Protein AF-A0ABC8TPF2-F1 (afdb_monomer)

Solvent-accessible surface area (backbone atoms only — not comparable to full-atom values): 11966 Å² total; per-residue (Å²): 145,81,90,83,82,84,84,89,88,84,82,86,88,80,91,69,74,62,62,66,61,56,65,61,53,62,65,57,63,68,75,74,69,87,85,89,85,79,88,84,82,91,74,86,84,81,80,91,77,81,90,76,87,86,77,85,87,73,86,70,86,68,80,63,75,71,74,72,72,79,77,71,74,37,72,56,35,92,70,70,95,42,38,38,74,69,70,90,83,77,89,72,83,81,56,76,75,77,54,68,89,67,83,50,73,68,58,52,52,55,56,50,54,50,44,69,74,72,52,77,54,74,72,53,51,54,34,44,54,30,52,73,75,65,40,54,72,58,28,44,51,54,35,19,75,73,63,66,38,66,70,56,13,52,53,50,49,53,53,46,50,50,48,54,54,50,49,57,65,53,62,66,64,72,76,75,118

Organism: NCBI:txid185542

Structure (mmCIF, N/CA/C/O backbone):
data_AF-A0ABC8TPF2-F1
#
_entry.id   AF-A0ABC8TPF2-F1
#
loop_
_atom_site.group_PDB
_atom_site.id
_atom_site.type_symbol
_atom_site.label_atom_id
_atom_site.label_alt_id
_atom_site.label_comp_id
_atom_site.label_asym_id
_atom_site.label_entity_id
_atom_site.label_seq_id
_atom_site.pdbx_PDB_ins_code
_atom_site.Cartn_x
_atom_site.Cartn_y
_atom_site.Cartn_z
_atom_site.occupancy
_atom_site.B_iso_or_equiv
_atom_site.auth_seq_id
_atom_site.auth_comp_id
_atom_site.auth_asym_id
_atom_site.auth_atom_id
_atom_site.pdbx_PDB_model_num
ATOM 1 N N . MET A 1 1 ? 55.419 32.218 1.976 1.00 49.34 1 MET A N 1
ATOM 2 C CA . MET A 1 1 ? 54.410 32.410 0.913 1.00 49.34 1 MET A CA 1
ATOM 3 C C . MET A 1 1 ? 54.931 31.895 -0.436 1.00 49.34 1 MET A C 1
ATOM 5 O O . MET A 1 1 ? 54.986 32.647 -1.392 1.00 49.34 1 MET A O 1
ATOM 9 N N . GLN A 1 2 ? 55.288 30.604 -0.536 1.00 42.94 2 GLN A N 1
ATOM 10 C CA . GLN A 1 2 ? 55.831 30.035 -1.788 1.00 42.94 2 GLN A CA 1
ATOM 11 C C . GLN A 1 2 ? 55.186 28.706 -2.227 1.00 42.94 2 GLN A C 1
ATOM 13 O O . GLN A 1 2 ? 55.642 28.090 -3.178 1.00 42.94 2 GLN A O 1
ATOM 18 N N . LYS A 1 3 ? 54.107 28.253 -1.574 1.00 44.53 3 LYS A N 1
ATOM 19 C CA . LYS A 1 3 ? 53.377 27.020 -1.942 1.00 44.53 3 LYS A CA 1
ATOM 20 C C . LYS A 1 3 ? 52.000 27.306 -2.557 1.00 44.53 3 LYS A C 1
ATOM 22 O O . LYS A 1 3 ? 51.055 26.564 -2.341 1.00 44.53 3 LYS A O 1
ATOM 27 N N . ALA A 1 4 ? 51.879 28.408 -3.294 1.00 43.56 4 ALA A N 1
ATOM 28 C CA . ALA A 1 4 ? 50.630 28.810 -3.947 1.00 43.56 4 ALA A CA 1
ATOM 29 C C . ALA A 1 4 ? 5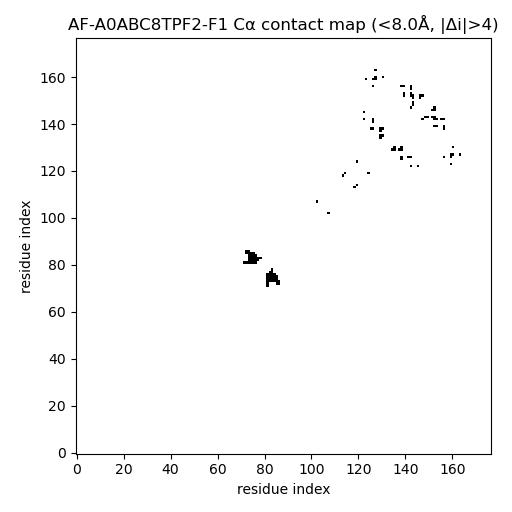0.819 29.155 -5.436 1.00 43.56 4 ALA A C 1
ATOM 31 O O . ALA A 1 4 ? 50.082 29.976 -5.966 1.00 43.56 4 ALA A O 1
ATOM 32 N N . PHE A 1 5 ? 51.817 28.563 -6.107 1.00 36.53 5 PHE A N 1
ATOM 33 C CA . PHE A 1 5 ? 52.143 28.914 -7.497 1.00 36.53 5 PHE A CA 1
ATOM 34 C C . PHE A 1 5 ? 52.361 27.725 -8.441 1.00 36.53 5 PHE A C 1
ATOM 36 O O . PHE A 1 5 ? 53.093 27.844 -9.409 1.00 36.53 5 PHE A O 1
ATOM 43 N N . ASN A 1 6 ? 51.728 26.575 -8.215 1.00 37.34 6 ASN A N 1
ATOM 44 C CA . ASN A 1 6 ? 51.646 25.583 -9.291 1.00 37.34 6 ASN A CA 1
ATOM 45 C C . ASN A 1 6 ? 50.243 24.992 -9.357 1.00 37.34 6 ASN A C 1
ATOM 47 O O . ASN A 1 6 ? 49.932 23.958 -8.772 1.00 37.34 6 ASN A O 1
ATOM 51 N N . ILE A 1 7 ? 49.386 25.736 -10.049 1.00 46.25 7 ILE A N 1
ATOM 52 C CA . ILE A 1 7 ? 48.146 25.239 -10.625 1.00 46.25 7 ILE A CA 1
ATOM 53 C C . ILE A 1 7 ? 48.478 24.868 -12.078 1.00 46.25 7 ILE A C 1
ATOM 55 O O . ILE A 1 7 ? 49.126 25.644 -12.772 1.00 46.25 7 ILE A O 1
ATOM 59 N N . MET A 1 8 ? 47.936 23.731 -12.519 1.00 43.25 8 MET A N 1
ATOM 60 C CA . MET A 1 8 ? 47.728 23.304 -13.912 1.00 43.25 8 MET A CA 1
ATOM 61 C C . MET A 1 8 ? 48.835 22.475 -14.565 1.00 43.25 8 MET A C 1
ATOM 63 O O . MET A 1 8 ? 49.750 23.001 -15.186 1.00 43.25 8 MET A O 1
ATOM 67 N N . ASN A 1 9 ? 48.670 21.151 -14.501 1.00 37.25 9 ASN A N 1
ATOM 68 C CA . ASN A 1 9 ? 48.421 20.290 -15.668 1.00 37.25 9 ASN A CA 1
ATOM 69 C C . ASN A 1 9 ? 48.558 18.825 -15.236 1.00 37.25 9 ASN A C 1
ATOM 71 O O . ASN A 1 9 ? 49.669 18.391 -14.970 1.00 37.25 9 ASN A O 1
ATOM 75 N N . LEU A 1 10 ? 47.451 18.083 -15.157 1.00 41.31 10 LEU A N 1
ATOM 76 C CA . LEU A 1 10 ? 47.269 16.780 -15.813 1.00 41.31 10 LEU A CA 1
ATOM 77 C C . LEU A 1 10 ? 45.968 16.126 -15.333 1.00 41.31 10 LEU A C 1
ATOM 79 O O . LEU A 1 10 ? 45.642 16.059 -14.155 1.00 41.31 10 LEU A O 1
ATOM 83 N N . SER A 1 11 ? 45.226 15.696 -16.333 1.00 38.22 11 SER A N 1
ATOM 84 C CA . SER A 1 11 ? 44.082 14.803 -16.344 1.00 38.22 11 SER A CA 1
ATOM 85 C C . SER A 1 11 ? 44.271 13.477 -15.594 1.00 38.22 11 SER A C 1
ATOM 87 O O . SER A 1 11 ? 45.370 12.936 -15.584 1.00 38.22 11 SER A O 1
ATOM 89 N N . ALA A 1 12 ? 43.117 12.934 -15.185 1.00 48.31 12 ALA A N 1
ATOM 90 C CA . ALA A 1 12 ? 42.775 11.516 -15.023 1.00 48.31 12 ALA A CA 1
ATOM 91 C C . ALA A 1 12 ? 43.297 10.761 -13.777 1.00 48.31 12 ALA A C 1
ATOM 93 O O . ALA A 1 12 ? 44.493 10.628 -13.569 1.00 48.31 12 ALA A O 1
ATOM 94 N N . ASP A 1 13 ? 42.309 10.218 -13.050 1.00 44.09 13 ASP A N 1
ATOM 95 C CA . ASP A 1 13 ? 42.315 9.005 -12.217 1.00 44.09 13 ASP A CA 1
ATOM 96 C C . ASP A 1 13 ? 43.028 8.995 -10.837 1.00 44.09 13 ASP A C 1
ATOM 98 O O . ASP A 1 13 ? 44.052 9.630 -10.620 1.00 44.09 13 ASP A O 1
ATOM 102 N N . ASP A 1 14 ? 42.402 8.251 -9.904 1.00 38.34 14 ASP A N 1
ATOM 103 C CA . ASP A 1 14 ? 42.955 7.569 -8.710 1.00 38.34 14 ASP A CA 1
ATOM 104 C C . ASP A 1 14 ? 42.450 7.955 -7.289 1.00 38.34 14 ASP A C 1
ATOM 106 O O . ASP A 1 14 ? 42.622 9.052 -6.755 1.00 38.34 14 ASP A O 1
ATOM 110 N N . ASP A 1 15 ? 41.860 6.937 -6.645 1.00 49.59 15 ASP A N 1
ATOM 111 C CA . ASP A 1 15 ? 41.101 6.848 -5.384 1.00 49.59 15 ASP A CA 1
ATOM 112 C C . ASP A 1 15 ? 41.880 7.096 -4.062 1.00 49.59 15 ASP A C 1
ATOM 114 O O . ASP A 1 15 ? 41.482 6.629 -2.997 1.00 49.59 15 ASP A O 1
ATOM 118 N N . THR A 1 16 ? 42.982 7.849 -4.051 1.00 56.75 16 THR A N 1
ATOM 119 C CA . THR A 1 16 ? 43.895 7.896 -2.877 1.00 56.75 16 THR A CA 1
ATOM 120 C C . THR A 1 16 ? 43.727 9.095 -1.932 1.00 56.75 16 THR A C 1
ATOM 122 O O . THR A 1 16 ? 44.408 9.190 -0.912 1.00 56.75 16 THR A O 1
ATOM 125 N N . THR A 1 17 ? 42.796 10.015 -2.200 1.00 52.09 17 THR A N 1
ATOM 126 C CA . THR A 1 17 ? 42.646 11.257 -1.403 1.00 52.09 17 THR A CA 1
ATOM 127 C C . THR A 1 17 ? 41.588 11.191 -0.298 1.00 52.09 17 THR A C 1
ATOM 129 O O . THR A 1 17 ? 41.569 12.055 0.579 1.00 52.09 17 THR A O 1
ATOM 132 N N . VAL A 1 18 ? 40.729 10.166 -0.289 1.00 51.62 18 VAL A N 1
ATOM 133 C CA . VAL A 1 18 ? 39.648 10.025 0.706 1.00 51.62 18 VAL A CA 1
ATOM 134 C C . VAL A 1 18 ? 40.137 9.315 1.977 1.00 51.62 18 VAL A C 1
ATOM 136 O O . VAL A 1 18 ? 39.741 9.697 3.077 1.00 51.62 18 VAL A O 1
ATOM 139 N N . GLU A 1 19 ? 41.086 8.381 1.865 1.00 50.03 19 GLU A N 1
ATOM 140 C CA . GLU A 1 19 ? 41.607 7.633 3.022 1.00 50.03 19 GLU A CA 1
ATOM 141 C C . GLU A 1 19 ? 42.463 8.489 3.973 1.00 50.03 19 GLU A C 1
ATOM 143 O O . GLU A 1 19 ? 42.487 8.249 5.178 1.00 50.03 19 GLU A O 1
ATOM 148 N N . ILE A 1 20 ? 43.135 9.537 3.487 1.00 52.00 20 ILE A N 1
ATOM 149 C CA . ILE A 1 20 ? 43.982 10.394 4.341 1.00 52.00 20 ILE A CA 1
ATOM 150 C C . ILE A 1 20 ? 43.129 11.326 5.226 1.00 52.00 20 ILE A C 1
ATOM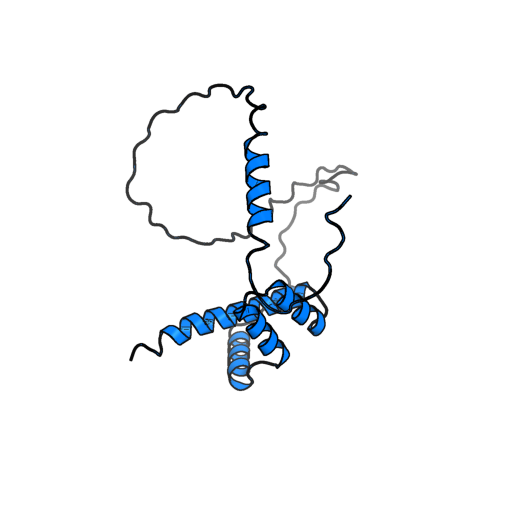 152 O O . ILE A 1 20 ? 43.553 11.714 6.315 1.00 52.00 20 ILE A O 1
ATOM 156 N N . VAL A 1 21 ? 41.907 11.659 4.794 1.00 53.62 21 VAL A N 1
ATOM 157 C CA . VAL A 1 21 ? 40.995 12.538 5.546 1.00 53.62 21 VAL A CA 1
ATOM 158 C C . VAL A 1 21 ? 40.216 11.765 6.616 1.00 53.62 21 VAL A C 1
ATOM 160 O O . VAL A 1 21 ? 40.028 12.290 7.713 1.00 53.62 21 VAL A O 1
ATOM 163 N N . GLU A 1 22 ? 39.811 10.518 6.349 1.00 52.81 22 GLU A N 1
ATOM 164 C CA . GLU A 1 22 ? 39.100 9.680 7.332 1.00 52.81 22 GLU A CA 1
ATOM 165 C C . GLU A 1 22 ? 40.029 9.193 8.458 1.00 52.81 22 GLU A C 1
ATOM 167 O O . GLU A 1 22 ? 39.684 9.311 9.635 1.00 52.81 22 GLU A O 1
ATOM 172 N N . ASN A 1 23 ? 41.264 8.793 8.136 1.00 52.78 23 ASN A N 1
ATOM 173 C CA . ASN A 1 23 ? 42.219 8.277 9.126 1.00 52.78 23 ASN A CA 1
ATOM 174 C C . ASN A 1 23 ? 42.708 9.322 10.154 1.00 52.78 23 ASN A C 1
ATOM 176 O O . ASN A 1 23 ? 43.251 8.959 11.199 1.00 52.78 23 ASN A O 1
ATOM 180 N N . ASN A 1 24 ? 42.515 10.621 9.898 1.00 54.19 24 ASN A N 1
ATOM 181 C CA . ASN A 1 24 ? 42.919 11.689 10.821 1.00 54.19 24 ASN A CA 1
ATOM 182 C C . ASN A 1 24 ? 41.803 12.095 11.811 1.00 54.19 24 ASN A C 1
ATOM 184 O O . ASN A 1 24 ? 42.065 12.780 12.798 1.00 54.19 24 ASN A O 1
ATOM 188 N N . LEU A 1 25 ? 40.556 11.661 11.586 1.00 54.16 25 LEU A N 1
ATOM 189 C CA . LEU A 1 25 ? 39.422 11.942 12.480 1.00 54.16 25 LEU A CA 1
ATOM 190 C C . LEU A 1 25 ? 39.288 10.898 13.601 1.00 54.16 25 LEU A C 1
ATOM 192 O O . LEU A 1 25 ? 38.938 11.255 14.728 1.00 54.16 25 LEU A O 1
ATOM 196 N N . ASP A 1 26 ? 39.656 9.644 13.337 1.00 51.31 26 ASP A N 1
ATOM 197 C CA . ASP A 1 26 ? 39.549 8.549 14.313 1.00 51.31 26 ASP A CA 1
ATOM 198 C C . ASP A 1 26 ? 40.576 8.653 15.456 1.00 51.31 26 ASP A C 1
ATOM 200 O O . ASP A 1 26 ? 40.314 8.238 16.588 1.00 51.31 26 ASP A O 1
ATOM 204 N N . ASN A 1 27 ? 41.717 9.303 15.210 1.00 54.16 27 ASN A N 1
ATOM 205 C CA . ASN A 1 27 ? 42.773 9.492 16.211 1.00 54.16 27 ASN A CA 1
ATOM 206 C C . ASN A 1 27 ? 42.449 10.607 17.235 1.00 54.16 27 ASN A C 1
ATOM 208 O O . ASN A 1 27 ? 42.990 10.631 18.339 1.00 54.16 27 ASN A O 1
ATOM 212 N N . ILE A 1 28 ? 41.521 11.514 16.902 1.00 54.62 28 ILE A N 1
ATOM 213 C CA . ILE A 1 28 ? 41.101 12.632 17.768 1.00 54.62 28 ILE A CA 1
ATOM 214 C C . ILE A 1 28 ? 40.005 12.189 18.752 1.00 54.62 28 ILE A C 1
ATOM 216 O O . ILE A 1 28 ? 39.985 12.624 19.905 1.00 54.62 28 ILE A O 1
ATOM 220 N N . VAL A 1 29 ? 39.113 11.284 18.338 1.00 54.59 29 VAL A N 1
ATOM 221 C CA . VAL A 1 29 ? 37.981 10.823 19.166 1.00 54.59 29 VAL A CA 1
ATOM 222 C C . VAL A 1 29 ? 38.444 9.914 20.317 1.00 54.59 29 VAL A C 1
ATOM 224 O O . VAL A 1 29 ? 37.855 9.938 21.400 1.00 54.59 29 VAL A O 1
ATOM 227 N N . HIS A 1 30 ? 39.544 9.179 20.135 1.00 50.69 30 HIS A N 1
ATOM 228 C CA . HIS A 1 30 ? 40.102 8.292 21.162 1.00 50.69 30 HIS A CA 1
ATOM 229 C C . HIS A 1 30 ? 40.916 9.001 22.260 1.00 50.69 30 HIS A C 1
ATOM 231 O O . HIS A 1 30 ? 41.054 8.453 23.351 1.00 50.69 30 HIS A O 1
ATOM 237 N N . GLN A 1 31 ? 41.401 10.225 22.025 1.00 47.03 31 GLN A N 1
ATOM 238 C CA . GLN A 1 31 ? 42.192 10.995 23.001 1.00 47.03 31 GLN A CA 1
ATOM 239 C C . GLN A 1 31 ? 41.324 11.805 23.990 1.00 47.03 31 GLN A C 1
ATOM 241 O O . GLN A 1 31 ? 41.839 12.327 24.975 1.00 47.03 31 GLN A O 1
ATOM 246 N N . LEU A 1 32 ? 40.005 11.916 23.764 1.00 49.97 32 LEU A N 1
ATOM 247 C CA . LEU A 1 32 ? 39.117 12.816 24.523 1.00 49.97 32 LEU A CA 1
ATOM 248 C C . LEU A 1 32 ? 38.026 12.123 25.358 1.00 49.97 32 LEU A C 1
ATOM 250 O O . LEU A 1 32 ? 37.101 12.782 25.833 1.00 49.97 32 LEU A O 1
ATOM 254 N N . THR A 1 33 ? 38.120 10.814 25.604 1.00 56.28 33 THR A N 1
ATOM 255 C CA . THR A 1 33 ? 37.184 10.119 26.510 1.00 56.28 33 THR A CA 1
ATOM 256 C C . THR A 1 33 ? 37.922 9.303 27.574 1.00 56.28 33 THR A C 1
ATOM 258 O O . THR A 1 33 ? 38.188 8.120 27.381 1.00 56.28 33 THR A O 1
ATOM 261 N N . PRO A 1 34 ? 38.267 9.928 28.720 1.00 47.44 34 PRO A N 1
ATOM 262 C CA . PRO A 1 34 ? 37.701 9.428 29.982 1.00 47.44 34 PRO A CA 1
ATOM 263 C C . PRO A 1 34 ? 37.617 10.499 31.099 1.00 47.44 34 PRO A C 1
ATOM 265 O O . PRO A 1 34 ? 38.592 10.722 31.808 1.00 47.44 34 PRO A O 1
ATOM 268 N N . ILE A 1 35 ? 36.455 11.132 31.332 1.00 42.19 35 ILE A N 1
ATOM 269 C CA . ILE A 1 35 ? 36.226 11.950 32.559 1.00 42.19 35 ILE A CA 1
ATOM 270 C C . ILE A 1 35 ? 34.924 11.606 33.314 1.00 42.19 35 ILE A C 1
ATOM 272 O O . ILE A 1 35 ? 34.753 11.996 34.463 1.00 42.19 35 ILE A O 1
ATOM 276 N N . LEU A 1 36 ? 34.020 10.783 32.781 1.00 38.56 36 LEU A N 1
ATOM 277 C CA . LEU A 1 36 ? 32.776 10.435 33.489 1.00 38.56 36 LEU A CA 1
ATOM 278 C C . LEU A 1 36 ? 32.795 9.006 34.045 1.00 38.56 36 LEU A C 1
ATOM 280 O O . LEU A 1 36 ? 32.087 8.124 33.571 1.00 38.56 36 LEU A O 1
ATOM 284 N N . VAL A 1 37 ? 33.585 8.797 35.103 1.00 42.81 37 VAL A N 1
ATOM 285 C CA . VAL A 1 37 ? 33.414 7.672 36.037 1.00 42.81 37 VAL A CA 1
ATOM 286 C C . VAL A 1 37 ? 33.111 8.239 37.421 1.00 42.81 37 VAL A C 1
ATOM 288 O O . VAL A 1 37 ? 34.008 8.469 38.224 1.00 42.81 37 VAL A O 1
ATOM 291 N N . VAL A 1 38 ? 31.825 8.442 37.717 1.00 42.94 38 VAL A N 1
ATOM 292 C CA . VAL A 1 38 ? 31.334 8.592 39.093 1.00 42.94 38 VAL A CA 1
ATOM 293 C C . VAL A 1 38 ? 30.080 7.733 39.278 1.00 42.94 38 VAL A C 1
ATOM 295 O O . VAL A 1 38 ? 29.000 8.061 38.802 1.00 42.94 38 VAL A O 1
ATOM 298 N N . GLY A 1 39 ? 30.262 6.624 40.003 1.00 36.91 39 GLY A N 1
ATOM 299 C CA . GLY A 1 39 ? 29.314 6.116 40.999 1.00 36.91 39 GLY A CA 1
ATOM 300 C C . GLY A 1 39 ? 28.058 5.373 40.531 1.00 36.91 39 GLY A C 1
ATOM 301 O O . GLY A 1 39 ? 26.987 5.965 40.451 1.00 36.91 39 GLY A O 1
ATOM 302 N N . TYR A 1 40 ? 28.126 4.036 40.445 1.00 39.06 40 TYR A N 1
ATOM 303 C CA . TYR A 1 40 ? 26.935 3.185 40.583 1.00 39.06 40 TYR A CA 1
ATOM 304 C C . TYR A 1 40 ? 27.103 2.105 41.661 1.00 39.06 40 TYR A C 1
ATOM 306 O O . TYR A 1 40 ? 28.063 1.341 41.712 1.00 39.06 40 TYR A O 1
ATOM 314 N N . LYS A 1 41 ? 26.113 2.108 42.554 1.00 40.25 41 LYS A N 1
ATOM 315 C CA . LYS A 1 41 ? 25.982 1.418 43.839 1.00 40.25 41 LYS A CA 1
ATOM 316 C C . LYS A 1 41 ? 25.750 -0.094 43.654 1.00 40.25 41 LYS A C 1
ATOM 318 O O . LYS A 1 41 ? 24.845 -0.509 42.932 1.00 40.25 41 LYS A O 1
ATOM 323 N N . LYS A 1 42 ? 26.559 -0.899 44.351 1.00 39.56 42 LYS A N 1
ATOM 324 C CA . LYS A 1 42 ? 26.552 -2.375 44.456 1.00 39.56 42 LYS A CA 1
ATOM 325 C C . LYS A 1 42 ? 25.129 -2.927 44.712 1.00 39.56 42 LYS A C 1
ATOM 327 O O . LYS A 1 42 ? 24.535 -2.608 45.738 1.00 39.56 42 LYS A O 1
ATOM 332 N N . LYS A 1 43 ? 24.588 -3.773 43.822 1.00 37.25 43 LYS A N 1
ATOM 333 C CA . LYS A 1 43 ? 23.367 -4.575 44.066 1.00 37.25 43 LYS A CA 1
ATOM 334 C C . LYS A 1 43 ? 23.711 -6.066 44.138 1.00 37.25 43 LYS A C 1
ATOM 336 O O . LYS A 1 43 ? 24.447 -6.585 43.304 1.00 37.25 43 LYS A O 1
ATOM 341 N N . HIS A 1 44 ? 23.183 -6.720 45.170 1.00 35.69 44 HIS A N 1
ATOM 342 C CA . HIS A 1 44 ? 23.374 -8.128 45.518 1.00 35.69 44 HIS A CA 1
ATOM 343 C C . HIS A 1 44 ? 22.925 -9.103 44.411 1.00 35.69 44 HIS A C 1
ATOM 345 O O . HIS A 1 44 ? 21.879 -8.910 43.794 1.00 35.69 44 HIS A O 1
ATOM 351 N N . LYS A 1 45 ? 23.701 -10.182 44.211 1.00 38.75 45 LYS A N 1
ATOM 352 C CA . LYS A 1 45 ? 23.360 -11.332 43.352 1.00 38.75 45 LYS A CA 1
ATOM 353 C C . LYS A 1 45 ? 22.251 -12.181 43.998 1.00 38.75 45 LYS A C 1
ATOM 355 O O . LYS A 1 45 ? 22.441 -12.595 45.143 1.00 38.75 45 LYS A O 1
ATOM 360 N N . PRO A 1 46 ? 21.170 -12.550 43.290 1.00 38.44 46 PRO A N 1
ATOM 361 C CA . PRO A 1 46 ? 20.380 -13.708 43.673 1.00 38.44 46 PRO A CA 1
ATOM 362 C C . PRO A 1 46 ? 21.012 -15.002 43.141 1.00 38.44 46 PRO A C 1
ATOM 364 O O . PRO A 1 46 ? 21.620 -15.046 42.071 1.00 38.44 46 PRO A O 1
ATOM 367 N N . LYS A 1 47 ? 20.888 -16.037 43.969 1.00 42.28 47 LYS A N 1
ATOM 368 C CA . LYS A 1 47 ? 21.453 -17.378 43.826 1.00 42.28 47 LYS A CA 1
ATOM 369 C C . LYS A 1 47 ? 20.836 -18.126 42.636 1.00 42.28 47 LYS A C 1
ATOM 371 O O . LYS A 1 47 ? 19.682 -17.918 42.278 1.00 42.28 47 LYS A O 1
ATOM 376 N N . THR A 1 48 ? 21.655 -18.994 42.060 1.00 45.94 48 THR A N 1
ATOM 377 C CA . THR A 1 48 ? 21.381 -19.977 41.006 1.00 45.94 48 THR A CA 1
ATOM 378 C C . THR A 1 48 ? 20.043 -20.709 41.169 1.00 45.94 48 THR A C 1
ATOM 380 O O . THR A 1 48 ? 19.814 -21.335 42.202 1.00 45.94 48 THR A O 1
ATOM 383 N N . LEU A 1 49 ? 19.217 -20.721 40.117 1.00 46.97 49 LEU A N 1
ATOM 384 C CA . LEU A 1 49 ? 18.186 -21.741 39.907 1.00 46.97 49 LEU A CA 1
ATOM 385 C C . LEU A 1 49 ? 18.478 -22.441 38.574 1.00 46.97 49 LEU A C 1
ATOM 387 O O . LEU A 1 49 ? 18.833 -21.793 37.591 1.00 46.97 49 LEU A O 1
ATOM 391 N N . ALA A 1 50 ? 18.411 -23.765 38.606 1.00 44.06 50 ALA A N 1
ATOM 392 C CA . ALA A 1 50 ? 18.972 -24.696 37.640 1.00 44.06 50 ALA A CA 1
ATOM 393 C C . ALA A 1 50 ? 18.509 -24.512 36.182 1.00 44.06 50 ALA A C 1
ATOM 395 O O . ALA A 1 50 ? 17.381 -24.107 35.902 1.00 44.06 50 ALA A O 1
ATOM 396 N N . LEU A 1 51 ? 19.401 -24.897 35.259 1.00 44.81 51 LEU A N 1
ATOM 397 C CA . LEU A 1 51 ? 19.088 -25.196 33.864 1.00 44.81 51 LEU A CA 1
ATOM 398 C C . LEU A 1 51 ? 17.946 -26.222 33.792 1.00 44.81 51 LEU A C 1
ATOM 400 O O . LEU A 1 51 ? 18.117 -27.366 34.207 1.00 44.81 51 LEU A O 1
ATOM 404 N N . LEU A 1 52 ? 16.829 -25.842 33.174 1.00 44.72 52 LEU A N 1
ATOM 405 C CA . LEU A 1 52 ? 15.932 -26.801 32.537 1.00 44.72 52 LEU A CA 1
ATOM 406 C C . LEU A 1 52 ? 16.335 -26.915 31.059 1.00 44.72 52 LEU A C 1
ATOM 408 O O . LEU A 1 52 ? 16.318 -25.899 30.354 1.00 44.72 52 LEU A O 1
ATOM 412 N N . PRO A 1 53 ? 16.702 -28.109 30.566 1.00 50.25 53 PRO A N 1
ATOM 413 C CA . PRO A 1 53 ? 16.867 -28.334 29.142 1.00 50.25 53 PRO A CA 1
ATOM 414 C C . PRO A 1 53 ? 15.483 -28.470 28.488 1.00 50.25 53 PRO A C 1
ATOM 416 O O . PRO A 1 53 ? 14.554 -28.993 29.096 1.00 50.25 53 PRO A O 1
ATOM 419 N N . ASN A 1 54 ? 15.379 -28.032 27.229 1.00 52.91 54 ASN A N 1
ATOM 420 C CA . ASN A 1 54 ? 14.203 -28.078 26.339 1.00 52.91 54 ASN A CA 1
ATOM 421 C C . ASN A 1 54 ? 13.288 -26.842 26.347 1.00 52.91 54 ASN A C 1
ATOM 423 O O . ASN A 1 54 ? 12.138 -26.873 26.781 1.00 52.91 54 ASN A O 1
ATOM 427 N N . ARG A 1 55 ? 13.772 -25.759 25.722 1.00 39.31 55 ARG A N 1
ATOM 428 C CA . ARG A 1 55 ? 12.925 -24.679 25.195 1.00 39.31 55 ARG A CA 1
ATOM 429 C C . ARG A 1 55 ? 12.912 -24.761 23.659 1.00 39.31 55 ARG A C 1
ATOM 431 O O . ARG A 1 55 ? 13.892 -24.340 23.046 1.00 39.31 55 ARG A O 1
ATOM 438 N N . PRO A 1 56 ? 11.857 -25.286 23.009 1.00 37.41 56 PRO A N 1
ATOM 439 C CA . PRO A 1 56 ? 11.763 -25.235 21.554 1.00 37.41 56 PRO A CA 1
ATOM 440 C C . PRO A 1 56 ? 11.623 -23.777 21.090 1.00 37.41 56 PRO A C 1
ATOM 442 O O . PRO A 1 56 ? 10.716 -23.050 21.502 1.00 37.41 56 PRO A O 1
ATOM 445 N N . GLN A 1 57 ? 12.557 -23.341 20.243 1.00 45.34 57 GLN A N 1
ATOM 446 C CA . GLN A 1 57 ? 12.572 -22.024 19.611 1.00 45.34 57 GLN A CA 1
ATOM 447 C C . GLN A 1 57 ? 11.537 -21.974 18.482 1.00 45.34 57 GLN A C 1
ATOM 449 O O . GLN A 1 57 ? 11.857 -22.192 17.317 1.00 45.34 57 GLN A O 1
ATOM 454 N N . ILE A 1 58 ? 10.283 -21.671 18.818 1.00 33.91 58 ILE A N 1
ATOM 455 C CA . ILE A 1 58 ? 9.295 -21.236 17.827 1.00 33.91 58 ILE A CA 1
ATOM 456 C C . ILE A 1 58 ? 9.301 -19.711 17.852 1.00 33.91 58 ILE A C 1
ATOM 458 O O . ILE A 1 58 ? 8.664 -19.074 18.691 1.00 33.91 58 ILE A O 1
ATOM 462 N N . PHE A 1 59 ? 10.084 -19.132 16.944 1.00 42.91 59 PHE A N 1
ATOM 463 C CA . PHE A 1 59 ? 10.157 -17.698 16.684 1.00 42.91 59 PHE A CA 1
ATOM 464 C C . PHE A 1 59 ? 8.828 -17.244 16.064 1.00 42.91 59 PHE A C 1
ATOM 466 O O . PHE A 1 59 ? 8.678 -17.098 14.852 1.00 42.91 59 PHE A O 1
ATOM 473 N N . ALA A 1 60 ? 7.808 -17.081 16.902 1.00 35.56 60 ALA A N 1
ATOM 474 C CA . ALA A 1 60 ? 6.580 -16.434 16.498 1.00 35.56 60 ALA A CA 1
ATOM 475 C C . ALA A 1 60 ? 6.859 -14.928 16.477 1.00 35.56 60 ALA A C 1
ATOM 477 O O . ALA A 1 60 ? 6.905 -14.281 17.522 1.00 35.56 60 ALA A O 1
ATOM 478 N N . ASP A 1 61 ? 7.046 -14.376 15.277 1.00 40.06 61 ASP A N 1
ATOM 479 C CA . ASP A 1 61 ? 7.011 -12.939 14.997 1.00 40.06 61 ASP A CA 1
ATOM 480 C C . ASP A 1 61 ? 5.571 -12.438 15.221 1.00 40.06 61 ASP A C 1
ATOM 482 O O . ASP A 1 61 ? 4.808 -12.099 14.313 1.00 40.06 61 ASP A O 1
ATOM 486 N N . GLN A 1 62 ? 5.144 -12.491 16.481 1.00 44.88 62 GLN A N 1
ATOM 487 C CA . GLN A 1 62 ? 3.901 -11.926 16.935 1.00 44.88 62 GLN A CA 1
ATOM 488 C C . GLN A 1 62 ? 4.144 -10.427 17.042 1.00 44.88 62 GLN A C 1
ATOM 490 O O . GLN A 1 62 ? 4.432 -9.882 18.107 1.00 44.88 62 GLN A O 1
ATOM 495 N N . ARG A 1 63 ? 3.879 -9.710 15.949 1.00 44.44 63 ARG A N 1
ATOM 496 C CA . ARG A 1 63 ? 3.243 -8.399 16.094 1.00 44.44 63 ARG A CA 1
ATOM 497 C C . ARG A 1 63 ? 1.857 -8.639 16.683 1.00 44.44 63 ARG A C 1
ATOM 499 O O . ARG A 1 63 ? 0.845 -8.493 15.995 1.00 44.44 63 ARG A O 1
ATOM 506 N N . VAL A 1 64 ? 1.819 -9.038 17.958 1.00 47.84 64 VAL A N 1
ATOM 507 C CA . VAL A 1 64 ? 0.657 -8.885 18.814 1.00 47.84 64 VAL A CA 1
ATOM 508 C C . VAL A 1 64 ? 0.284 -7.433 18.612 1.00 47.84 64 VAL A C 1
ATOM 510 O O . VAL A 1 64 ? 1.055 -6.526 18.933 1.00 47.84 64 VAL A O 1
ATOM 513 N N . ARG A 1 65 ? -0.862 -7.195 17.972 1.00 47.56 65 ARG A N 1
ATOM 514 C CA . ARG A 1 65 ? -1.521 -5.903 18.069 1.00 47.56 65 ARG A CA 1
ATOM 515 C C . ARG A 1 65 ? -1.641 -5.683 19.563 1.00 47.56 65 ARG A C 1
ATOM 517 O O . ARG A 1 65 ? -2.465 -6.345 20.183 1.00 47.56 65 ARG A O 1
ATOM 524 N N . LYS A 1 66 ? -0.753 -4.868 20.140 1.00 44.72 66 LYS A N 1
ATOM 525 C CA . LYS A 1 66 ? -0.828 -4.494 21.543 1.00 44.72 66 LYS A CA 1
ATOM 526 C C . LYS A 1 66 ? -2.252 -4.006 21.724 1.00 44.72 66 LYS A C 1
ATOM 528 O O . LYS A 1 66 ? -2.621 -2.995 21.126 1.00 44.72 66 LYS A O 1
ATOM 533 N N . ALA A 1 67 ? -3.071 -4.807 22.404 1.00 49.22 67 ALA A N 1
ATOM 534 C CA . ALA A 1 67 ? -4.413 -4.406 22.756 1.00 49.22 67 ALA A CA 1
ATOM 535 C C . ALA A 1 67 ? -4.216 -3.094 23.507 1.00 49.22 67 ALA A C 1
ATOM 537 O O . ALA A 1 67 ? -3.479 -3.041 24.495 1.00 49.22 67 ALA A O 1
ATOM 538 N N . MET A 1 68 ? -4.712 -2.007 22.920 1.00 58.47 68 MET A N 1
ATOM 539 C CA . MET A 1 68 ? -4.623 -0.695 23.534 1.00 58.47 68 MET A CA 1
ATOM 540 C C . MET A 1 68 ? -5.270 -0.852 24.908 1.00 58.47 68 MET A C 1
ATOM 542 O O . MET A 1 68 ? -6.367 -1.407 24.983 1.00 58.47 68 MET A O 1
ATOM 546 N N . ALA A 1 69 ? -4.547 -0.492 25.974 1.00 68.56 69 ALA A N 1
ATOM 547 C CA . ALA A 1 69 ? -5.026 -0.678 27.340 1.00 68.56 69 ALA A CA 1
ATOM 548 C C . ALA A 1 69 ? -6.467 -0.148 27.451 1.00 68.56 69 ALA A C 1
ATOM 550 O O . ALA A 1 69 ? -6.762 0.882 26.825 1.00 68.56 69 ALA A O 1
ATOM 551 N N . PRO A 1 70 ? -7.366 -0.846 28.174 1.00 71.25 70 PRO A N 1
ATOM 552 C CA . PRO A 1 70 ? -8.752 -0.419 28.282 1.00 71.25 70 PRO A CA 1
ATOM 553 C C . PRO A 1 70 ? -8.772 1.038 28.735 1.00 71.25 70 PRO A C 1
ATOM 555 O O . PRO A 1 70 ? -8.060 1.422 29.668 1.00 71.25 70 PRO A O 1
ATOM 558 N N . LYS A 1 71 ? -9.521 1.874 28.007 1.00 71.00 71 LYS A N 1
ATOM 559 C CA . LYS A 1 71 ? -9.639 3.290 28.348 1.00 71.00 71 LYS A CA 1
ATOM 560 C C . LYS A 1 71 ? -10.153 3.368 29.785 1.00 71.00 71 LYS A C 1
ATOM 562 O O . LYS A 1 71 ? -11.214 2.816 30.068 1.00 71.00 71 LYS A O 1
ATOM 567 N N . GLN A 1 72 ? -9.386 4.033 30.649 1.00 78.50 72 GLN A N 1
ATOM 568 C CA . GLN A 1 72 ? -9.735 4.218 32.056 1.00 78.50 72 GLN A CA 1
ATOM 569 C C . GLN A 1 72 ? -11.154 4.799 32.169 1.00 78.50 72 GLN A C 1
ATOM 571 O O . GLN A 1 72 ? -11.544 5.596 31.302 1.00 78.50 72 GLN A O 1
ATOM 576 N N . PRO A 1 73 ? -11.944 4.383 33.176 1.00 78.31 73 PRO A N 1
ATOM 577 C CA . PRO A 1 73 ? -13.298 4.889 33.348 1.00 78.31 73 PRO A CA 1
ATOM 578 C C . PRO A 1 73 ? -13.268 6.414 33.475 1.00 78.31 73 PRO A C 1
ATOM 580 O O . PRO A 1 73 ? -12.334 6.989 34.040 1.00 78.31 73 PRO A O 1
ATOM 583 N N . ASN A 1 74 ? -14.278 7.075 32.905 1.00 82.88 74 ASN A N 1
ATOM 584 C CA . ASN A 1 74 ? -14.394 8.521 33.043 1.00 82.88 74 ASN A CA 1
ATOM 585 C C . ASN A 1 74 ? -14.588 8.850 34.532 1.00 82.88 74 ASN A C 1
AT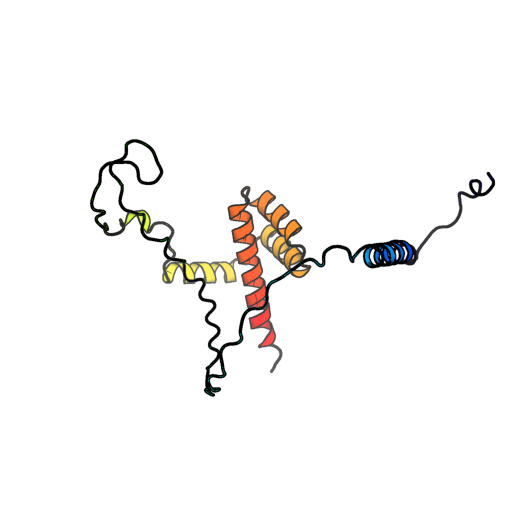OM 587 O O . ASN A 1 74 ? -15.350 8.168 35.210 1.00 82.88 74 ASN A O 1
ATOM 591 N N . THR A 1 75 ? -13.904 9.873 35.036 1.00 83.19 75 THR A N 1
ATOM 592 C CA . THR A 1 75 ? -13.852 10.234 36.461 1.00 83.19 75 THR A CA 1
ATOM 593 C C . THR A 1 75 ? -14.928 11.242 36.870 1.00 83.19 75 THR A C 1
ATOM 595 O O . THR A 1 75 ? -14.903 11.729 37.993 1.00 83.19 75 THR A O 1
ATOM 598 N N . GLY A 1 76 ? -15.855 11.606 35.975 1.00 83.94 76 GLY A N 1
ATOM 599 C CA . GLY A 1 76 ? -16.894 12.606 36.260 1.00 83.94 76 GLY A CA 1
ATOM 600 C C . GLY A 1 76 ? -16.386 14.052 36.299 1.00 83.94 76 GLY A C 1
ATOM 601 O O . GLY A 1 76 ? -17.166 14.967 36.539 1.00 83.94 76 GLY A O 1
ATOM 602 N N . ILE A 1 77 ? -15.095 14.282 36.040 1.00 87.44 77 ILE A N 1
ATOM 603 C CA . ILE A 1 77 ? -14.475 15.614 36.079 1.00 87.44 77 ILE A CA 1
ATOM 604 C C . ILE A 1 77 ? -14.786 16.367 34.772 1.00 87.44 77 ILE A C 1
ATOM 606 O O . ILE A 1 77 ? -14.836 15.765 33.697 1.00 87.44 77 ILE A O 1
ATOM 610 N N . PHE A 1 78 ? -14.982 17.688 34.846 1.00 78.75 78 PHE A N 1
ATOM 611 C CA . PHE A 1 78 ? -15.286 18.549 33.692 1.00 78.75 78 PHE A CA 1
ATOM 612 C C . PHE A 1 78 ? -14.088 18.730 32.733 1.00 78.75 78 PHE A C 1
ATOM 614 O O . PHE A 1 78 ? -14.250 18.765 31.511 1.00 78.75 78 PHE A O 1
ATOM 621 N N . VAL A 1 79 ? -12.862 18.767 33.265 1.00 87.94 79 VAL A N 1
ATOM 622 C CA . VAL A 1 79 ? -11.601 18.900 32.510 1.00 87.94 79 VAL A CA 1
ATOM 623 C C . VAL A 1 79 ? -10.622 17.765 32.846 1.00 87.94 79 VAL A C 1
ATOM 625 O O . VAL A 1 79 ? -10.712 17.155 33.904 1.00 87.94 79 VAL A O 1
ATOM 628 N N . GLY A 1 80 ? -9.694 17.447 31.934 1.00 87.50 80 GLY A N 1
ATOM 629 C CA . GLY A 1 80 ? -8.717 16.354 32.092 1.00 87.50 80 GLY A CA 1
ATOM 630 C C . GLY A 1 80 ? -8.894 15.186 31.108 1.00 87.50 80 GLY A C 1
ATOM 631 O O . GLY A 1 80 ? -9.782 15.195 30.257 1.00 87.50 80 GLY A O 1
ATOM 632 N N . LEU A 1 81 ? -8.015 14.180 31.185 1.00 86.62 81 LEU A N 1
ATOM 633 C CA . LEU A 1 81 ? -7.939 13.075 30.209 1.00 86.62 81 LEU A CA 1
ATOM 634 C C . LEU A 1 81 ? -9.114 12.082 30.310 1.00 86.62 81 LEU A C 1
ATOM 636 O O . LEU A 1 81 ? -9.617 11.619 29.285 1.00 86.62 81 LEU A O 1
ATOM 640 N N . ASN A 1 82 ? -9.585 11.806 31.530 1.00 86.19 82 ASN A N 1
ATOM 641 C CA . ASN A 1 82 ? -10.731 10.930 31.815 1.00 86.19 82 ASN A CA 1
ATOM 642 C C . ASN A 1 82 ? -12.004 11.735 32.112 1.00 86.19 82 ASN A C 1
ATOM 644 O O . ASN A 1 82 ? -12.851 11.313 32.890 1.00 86.19 82 ASN A O 1
ATOM 648 N N . LYS A 1 83 ? -12.129 12.921 31.516 1.00 86.06 83 LYS A N 1
ATOM 649 C CA . LYS A 1 83 ? -13.284 13.792 31.725 1.00 86.06 83 LYS A CA 1
ATOM 650 C C . LYS A 1 83 ? -14.583 13.211 31.166 1.00 86.06 83 LYS A C 1
ATOM 652 O O . LYS A 1 83 ? -14.578 12.363 30.268 1.00 86.06 83 LYS A O 1
ATOM 657 N N . GLY A 1 84 ? -15.688 13.770 31.639 1.00 88.69 84 GLY A N 1
ATOM 658 C CA . GLY A 1 84 ? -17.038 13.444 31.197 1.00 88.69 84 GLY A CA 1
ATOM 659 C C . GLY A 1 84 ? -17.771 12.512 32.154 1.00 88.69 84 GLY A C 1
ATOM 660 O O . GLY A 1 84 ? -17.199 11.978 33.102 1.00 88.69 84 GLY A O 1
ATOM 661 N N . HIS A 1 85 ? -19.061 12.329 31.888 1.00 88.75 85 HIS A N 1
ATOM 662 C CA . HIS A 1 85 ? -19.941 11.522 32.723 1.00 88.75 85 HIS A CA 1
ATOM 663 C C . HIS A 1 85 ? -19.467 10.063 32.789 1.00 88.75 85 HIS A C 1
ATOM 665 O O . HIS A 1 85 ? -19.012 9.490 31.787 1.00 88.75 85 HIS A O 1
ATOM 671 N N . VAL A 1 86 ? -19.586 9.462 33.972 1.00 87.81 86 VAL A N 1
ATOM 672 C CA . VAL A 1 86 ? -19.279 8.047 34.190 1.00 87.81 86 VAL A CA 1
ATOM 673 C C . VAL A 1 86 ? -20.351 7.226 33.473 1.00 87.81 86 VAL A C 1
ATOM 675 O O . VAL A 1 86 ? -21.511 7.217 33.871 1.00 87.81 86 VAL A O 1
ATOM 678 N N . VAL A 1 87 ? -19.997 6.600 32.350 1.00 86.88 87 VAL A N 1
ATOM 679 C CA . VAL A 1 87 ? -20.919 5.792 31.533 1.00 86.88 87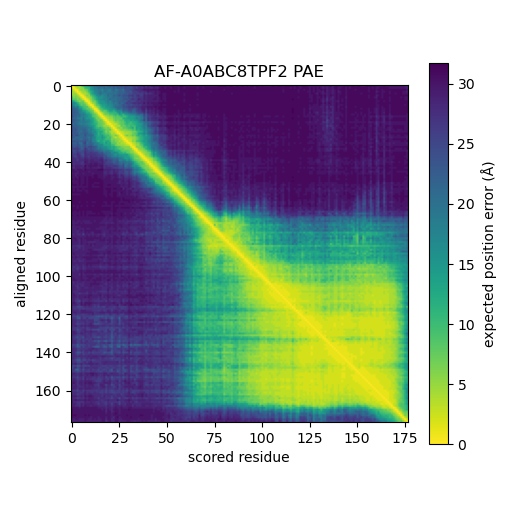 VAL A CA 1
ATOM 680 C C . VAL A 1 87 ? -20.299 4.422 31.292 1.00 86.88 87 VAL A C 1
ATOM 682 O O . VAL A 1 87 ? -19.130 4.324 30.907 1.00 86.88 87 VAL A O 1
ATOM 685 N N . THR A 1 88 ? -21.088 3.364 31.470 1.00 85.50 88 THR A N 1
ATOM 686 C CA . THR A 1 88 ? -20.690 1.988 31.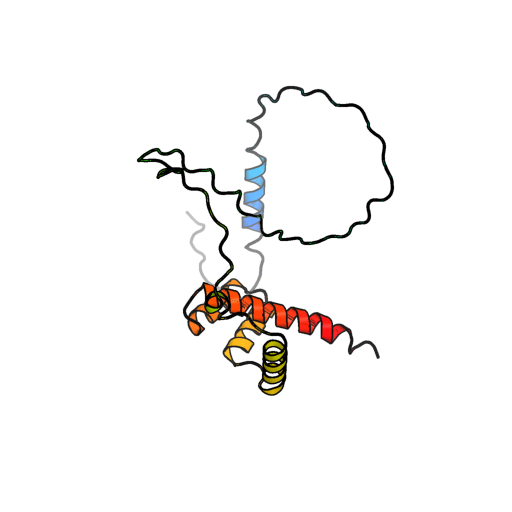165 1.00 85.50 88 THR A CA 1
ATOM 687 C C . THR A 1 88 ? -20.691 1.752 29.647 1.00 85.50 88 THR A C 1
ATOM 689 O O . THR A 1 88 ? -21.719 1.741 28.973 1.00 85.50 88 THR A O 1
ATOM 692 N N . LYS A 1 89 ? -19.483 1.603 29.089 1.00 83.19 89 LYS A N 1
ATOM 693 C CA . LYS A 1 89 ? -19.185 1.221 27.695 1.00 83.19 89 LYS A CA 1
ATOM 694 C C . LYS A 1 89 ? -19.885 -0.081 27.272 1.00 83.19 89 LYS A C 1
ATOM 696 O O . LYS A 1 89 ? -19.377 -1.125 27.658 1.00 83.19 89 LYS A O 1
ATOM 701 N N . LYS A 1 90 ? -20.966 -0.077 26.476 1.00 86.31 90 LYS A N 1
ATOM 702 C CA . LYS A 1 90 ? -21.455 -1.311 25.823 1.00 86.31 90 LYS A CA 1
ATOM 703 C C . LYS A 1 90 ? -20.651 -1.596 24.554 1.00 86.31 90 LYS A C 1
ATOM 705 O O . LYS A 1 90 ? -20.590 -0.751 23.661 1.00 86.31 90 LYS A O 1
ATOM 710 N N . GLU A 1 91 ? -20.095 -2.798 24.447 1.00 82.25 91 GLU A N 1
ATOM 711 C CA . GLU A 1 91 ? -19.469 -3.271 23.211 1.00 82.25 91 GLU A CA 1
ATOM 712 C C . GLU A 1 91 ? -20.557 -3.566 22.169 1.00 82.25 91 GLU A C 1
ATOM 714 O O . GLU A 1 91 ? -21.368 -4.483 22.317 1.00 82.25 91 GLU A O 1
ATOM 719 N N . LEU A 1 92 ? -20.617 -2.735 21.129 1.00 85.50 92 LEU A N 1
ATOM 720 C CA . LEU A 1 92 ? -21.561 -2.898 20.027 1.00 85.50 92 LEU A CA 1
ATOM 721 C C . LEU A 1 92 ? -20.978 -3.837 18.969 1.00 85.50 92 LEU A C 1
ATOM 723 O O . LEU A 1 92 ? -19.794 -3.766 18.636 1.00 85.50 92 LEU A O 1
ATOM 727 N N . ALA A 1 93 ? -21.833 -4.680 18.386 1.00 86.88 93 ALA A N 1
ATOM 728 C CA . ALA A 1 93 ? -21.437 -5.497 17.247 1.00 86.88 93 ALA A CA 1
ATOM 729 C C . ALA A 1 93 ? -20.996 -4.593 16.073 1.00 86.88 93 ALA A C 1
ATOM 731 O O . ALA A 1 93 ? -21.658 -3.589 15.786 1.00 86.88 93 ALA A O 1
ATOM 732 N N . PRO A 1 94 ? -19.895 -4.929 15.373 1.00 88.88 94 PRO A N 1
ATOM 733 C CA . PRO A 1 94 ? -19.377 -4.103 14.289 1.00 88.88 94 PRO A CA 1
ATOM 734 C C . PRO A 1 94 ? -20.380 -4.050 13.138 1.00 88.88 94 PRO A C 1
ATOM 736 O O . PRO A 1 94 ? -20.881 -5.086 12.684 1.00 88.88 94 PRO A O 1
ATOM 739 N N . ARG A 1 95 ? -20.641 -2.843 12.632 1.00 91.19 95 ARG A N 1
ATOM 740 C CA . ARG A 1 95 ? -21.655 -2.635 11.599 1.00 91.19 95 ARG A CA 1
ATOM 741 C C . A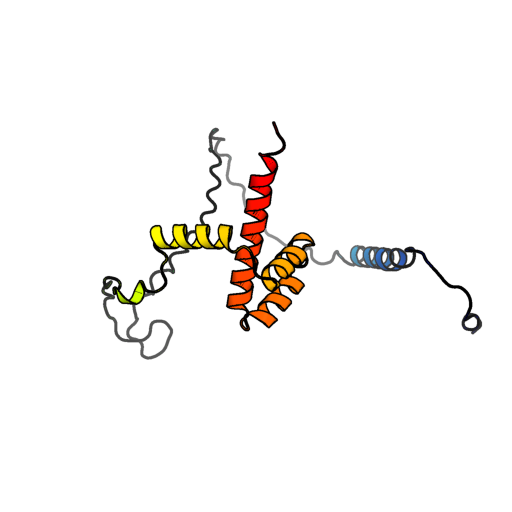RG A 1 95 ? -21.192 -3.252 10.274 1.00 91.19 95 ARG A C 1
ATOM 743 O O . ARG A 1 95 ? -19.995 -3.231 9.965 1.00 91.19 95 ARG A O 1
ATOM 750 N N . PRO A 1 96 ? -22.105 -3.778 9.437 1.00 90.06 96 PRO A N 1
ATOM 751 C CA . PRO A 1 96 ? -21.739 -4.290 8.116 1.00 90.06 96 PRO A CA 1
ATOM 752 C C . PRO A 1 96 ? -21.012 -3.259 7.233 1.00 90.06 96 PRO A C 1
ATOM 754 O O . PRO A 1 96 ? -20.107 -3.636 6.488 1.00 90.06 96 PRO A O 1
ATOM 757 N N . SER A 1 97 ? -21.324 -1.963 7.370 1.00 90.69 97 SER A N 1
ATOM 758 C CA . SER A 1 97 ? -20.646 -0.851 6.680 1.00 90.69 97 SER A CA 1
ATOM 759 C C . SER A 1 97 ? -19.134 -0.815 6.923 1.00 90.69 97 SER A C 1
ATOM 761 O O . SER A 1 97 ? -18.359 -0.553 6.001 1.00 90.69 97 SER A O 1
ATOM 763 N N . ASP A 1 98 ? -18.697 -1.165 8.135 1.00 88.62 98 ASP A N 1
ATOM 764 C CA . ASP A 1 98 ? -17.291 -1.112 8.560 1.00 88.62 98 ASP A CA 1
ATOM 765 C C . ASP A 1 98 ? -16.454 -2.232 7.918 1.00 88.62 98 ASP A C 1
ATOM 767 O O . ASP A 1 98 ? -15.223 -2.258 7.999 1.00 88.62 98 ASP A O 1
ATOM 771 N N . ARG A 1 99 ? -17.112 -3.197 7.260 1.00 87.38 99 ARG A N 1
ATOM 772 C CA . ARG A 1 99 ? -16.453 -4.289 6.531 1.00 87.38 99 ARG A CA 1
ATOM 773 C C . ARG A 1 99 ? -16.026 -3.883 5.116 1.00 87.38 99 ARG A C 1
ATOM 775 O O . ARG A 1 99 ? -15.298 -4.648 4.477 1.00 87.38 99 ARG A O 1
ATOM 782 N N . LYS A 1 100 ? -16.422 -2.701 4.623 1.00 91.44 100 LYS A N 1
ATOM 783 C CA . LYS A 1 100 ? -16.049 -2.207 3.289 1.00 91.44 100 LYS A CA 1
ATOM 784 C C . LYS A 1 100 ? -14.523 -2.086 3.158 1.00 91.44 100 LYS A C 1
ATOM 786 O O . LYS A 1 100 ? -13.845 -1.551 4.027 1.0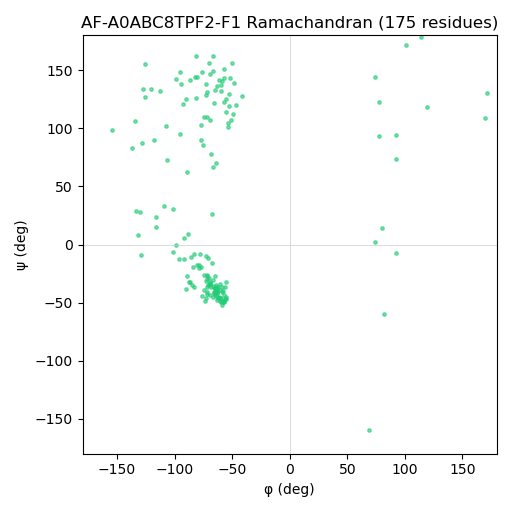0 91.44 100 LYS A O 1
ATOM 791 N N . GLY A 1 101 ? -13.971 -2.603 2.058 1.00 88.62 101 GLY A N 1
ATOM 792 C CA . GLY A 1 101 ? -12.528 -2.578 1.773 1.00 88.62 101 GLY A CA 1
ATOM 793 C C . GLY A 1 101 ? -11.747 -3.813 2.237 1.00 88.62 101 GLY A C 1
ATOM 794 O O . GLY A 1 101 ? -10.582 -3.963 1.862 1.00 88.62 101 GLY A O 1
ATOM 795 N N . LYS A 1 102 ? -12.370 -4.736 2.983 1.00 89.06 102 LYS A N 1
ATOM 796 C CA . LYS A 1 102 ? -11.775 -6.049 3.273 1.00 89.06 102 LYS A CA 1
ATOM 797 C C . LYS A 1 102 ? -11.796 -6.927 2.021 1.00 89.06 102 LYS A C 1
ATOM 799 O O . LYS A 1 102 ? -12.771 -6.958 1.275 1.00 89.06 102 LYS A O 1
ATOM 804 N N . THR A 1 103 ? -10.709 -7.650 1.779 1.00 90.88 103 THR A N 1
ATOM 805 C CA . THR A 1 103 ? -10.584 -8.557 0.633 1.00 90.88 103 THR A CA 1
ATOM 806 C C . THR A 1 103 ? -11.068 -9.958 0.998 1.00 90.88 103 THR A C 1
ATOM 808 O O . THR A 1 103 ? -10.563 -10.539 1.956 1.00 90.88 103 THR A O 1
ATOM 811 N N . SER A 1 104 ? -12.008 -10.518 0.233 1.00 92.56 104 SER A N 1
ATOM 812 C CA . SER A 1 104 ? -12.429 -11.921 0.361 1.00 92.56 104 SER A CA 1
ATOM 813 C C . SER A 1 104 ? -11.467 -12.873 -0.367 1.00 92.56 104 SER A C 1
ATOM 815 O O . SER A 1 104 ? -10.713 -12.444 -1.246 1.00 92.56 104 SER A O 1
ATOM 817 N N . LYS A 1 105 ? -11.510 -14.174 -0.032 1.00 93.88 105 LYS A N 1
ATOM 818 C CA . LYS A 1 105 ? -10.664 -15.219 -0.651 1.00 93.88 105 LYS A CA 1
ATOM 819 C C . LYS A 1 105 ? -10.804 -15.243 -2.180 1.00 93.88 105 LYS A C 1
ATOM 821 O O . LYS A 1 105 ? -9.800 -15.200 -2.884 1.00 93.88 105 LYS A O 1
ATOM 826 N N . ARG A 1 106 ? -12.046 -15.199 -2.685 1.00 94.94 106 ARG A N 1
ATOM 827 C CA . ARG A 1 106 ? -12.349 -15.154 -4.127 1.00 94.94 106 ARG A CA 1
ATOM 828 C C . ARG A 1 106 ? -11.688 -13.954 -4.811 1.00 94.94 106 ARG A C 1
ATOM 830 O O . ARG A 1 106 ? -11.015 -14.117 -5.818 1.00 94.94 106 ARG A O 1
ATOM 837 N N . ILE A 1 107 ? -11.837 -12.751 -4.249 1.00 94.19 107 ILE A N 1
ATOM 838 C CA . ILE A 1 107 ? -11.283 -11.539 -4.870 1.00 94.19 107 ILE A CA 1
ATOM 839 C C . ILE A 1 107 ? -9.745 -11.543 -4.807 1.00 94.19 107 ILE A C 1
ATOM 841 O O . ILE A 1 107 ? -9.095 -11.028 -5.714 1.00 94.19 107 ILE A O 1
ATOM 845 N N . HIS A 1 108 ? -9.143 -12.113 -3.758 1.00 92.38 108 HIS A N 1
ATOM 846 C CA . HIS A 1 108 ? -7.688 -12.265 -3.692 1.00 92.38 108 HIS A CA 1
ATOM 847 C C . HIS A 1 108 ? -7.156 -13.162 -4.819 1.00 92.38 108 HIS A C 1
ATOM 849 O O . HIS A 1 108 ? -6.212 -12.759 -5.494 1.00 92.38 108 HIS A O 1
ATOM 855 N N . LEU A 1 109 ? -7.802 -14.309 -5.066 1.00 94.81 109 LEU A N 1
ATOM 856 C CA . LEU A 1 109 ? -7.454 -15.219 -6.163 1.00 94.81 109 LEU A CA 1
ATOM 857 C C . LEU A 1 109 ? -7.541 -14.517 -7.526 1.00 94.81 109 LEU A C 1
ATOM 859 O O . LEU A 1 109 ? -6.557 -14.477 -8.256 1.00 94.81 109 LEU A O 1
ATOM 863 N N . VAL A 1 110 ? -8.676 -13.874 -7.822 1.00 95.25 110 VAL A N 1
ATOM 864 C CA . VAL A 1 110 ? -8.885 -13.160 -9.095 1.00 95.25 110 VAL A CA 1
ATOM 865 C C . VAL A 1 110 ? -7.838 -12.059 -9.305 1.00 95.25 110 VAL A C 1
ATOM 867 O O . VAL A 1 110 ? -7.299 -11.910 -10.397 1.00 95.25 110 VAL A O 1
ATOM 870 N N . ARG A 1 111 ? -7.486 -11.302 -8.254 1.00 93.56 111 ARG A N 1
ATOM 871 C CA . ARG A 1 111 ? -6.447 -10.260 -8.348 1.00 93.56 111 ARG A CA 1
ATOM 872 C C . ARG A 1 111 ? -5.047 -10.815 -8.594 1.00 93.56 111 ARG A C 1
ATOM 874 O O . ARG A 1 111 ? -4.247 -10.104 -9.194 1.00 93.56 111 ARG A O 1
ATOM 881 N N . ASN A 1 112 ? -4.736 -12.015 -8.108 1.00 92.06 112 ASN A N 1
ATOM 882 C CA . ASN A 1 112 ? -3.447 -12.652 -8.370 1.00 92.06 112 ASN A CA 1
ATOM 883 C C . ASN A 1 112 ? -3.380 -13.143 -9.823 1.00 92.06 112 ASN A C 1
ATOM 885 O O . ASN A 1 112 ? -2.439 -12.772 -10.515 1.00 92.06 112 ASN A O 1
ATOM 889 N N . LEU A 1 113 ? -4.431 -13.814 -10.312 1.00 94.25 113 LEU A N 1
ATOM 890 C CA . LEU A 1 113 ? -4.527 -14.268 -11.707 1.00 94.25 113 LEU A CA 1
ATOM 891 C C . LEU A 1 113 ? -4.368 -13.113 -12.707 1.00 94.25 113 LEU A C 1
ATOM 893 O O . LEU A 1 113 ? -3.567 -13.186 -13.631 1.00 94.25 113 LEU A O 1
ATOM 897 N N . ILE A 1 114 ? -5.065 -11.992 -12.489 1.00 94.94 114 ILE A N 1
ATOM 898 C CA . ILE A 1 114 ? -4.954 -10.823 -13.381 1.00 94.94 114 ILE A CA 1
ATOM 899 C C . ILE A 1 114 ? -3.528 -10.257 -13.391 1.00 94.94 114 ILE A C 1
ATOM 901 O O . ILE A 1 114 ? -3.057 -9.804 -14.429 1.00 94.94 114 ILE A O 1
ATOM 905 N N . ARG A 1 115 ? -2.822 -10.271 -12.253 1.00 92.50 115 ARG A N 1
ATOM 906 C CA . ARG A 1 115 ? -1.436 -9.778 -12.178 1.00 92.50 115 ARG A CA 1
ATOM 907 C C . ARG A 1 115 ? -0.456 -10.674 -12.928 1.00 92.50 115 ARG A C 1
ATOM 909 O O . ARG A 1 115 ? 0.526 -10.155 -13.445 1.00 92.50 115 ARG A O 1
ATOM 916 N N . GLU A 1 116 ? -0.713 -11.976 -12.972 1.00 89.94 116 GLU A N 1
ATOM 917 C CA . GLU A 1 116 ? 0.084 -12.934 -13.743 1.00 89.94 116 GLU A CA 1
ATOM 918 C C . GLU A 1 116 ? -0.119 -12.724 -15.249 1.00 89.94 116 GLU A C 1
ATOM 920 O O . GLU A 1 116 ? 0.859 -12.653 -15.984 1.00 89.94 116 GLU A O 1
ATOM 925 N N . VAL A 1 117 ? -1.365 -12.516 -15.688 1.00 95.31 117 VAL A N 1
ATOM 926 C CA . VAL A 1 117 ? -1.702 -12.322 -17.111 1.00 95.31 117 VAL A CA 1
ATOM 927 C C . VAL A 1 117 ? -1.282 -10.941 -17.634 1.00 95.31 117 VAL A C 1
ATOM 929 O O . VAL A 1 117 ? -0.658 -10.838 -18.683 1.00 95.31 117 VAL A O 1
ATOM 932 N N . ALA A 1 118 ? -1.619 -9.862 -16.921 1.00 93.00 118 ALA A N 1
ATOM 933 C CA . ALA A 1 118 ? -1.372 -8.490 -17.382 1.00 93.00 118 ALA A CA 1
ATOM 934 C C . ALA A 1 118 ? 0.051 -7.979 -17.081 1.00 93.00 118 ALA A C 1
ATOM 936 O O . ALA A 1 118 ? 0.507 -7.008 -17.687 1.00 93.00 118 ALA A O 1
ATOM 937 N N . GLY A 1 119 ? 0.757 -8.600 -16.131 1.00 90.88 119 GLY A N 1
ATOM 938 C CA . GLY A 1 119 ? 2.100 -8.193 -15.725 1.00 90.88 119 GLY A CA 1
ATOM 939 C C . GLY A 1 119 ? 2.164 -6.850 -14.978 1.00 90.88 119 GLY A C 1
ATOM 940 O O . GLY A 1 119 ? 1.192 -6.376 -14.385 1.00 90.88 119 GLY A O 1
ATOM 941 N N . PHE A 1 120 ? 3.360 -6.244 -14.967 1.00 92.75 120 PHE A N 1
ATOM 942 C CA . PHE A 1 120 ? 3.645 -4.992 -14.251 1.00 92.75 120 PHE A CA 1
ATOM 943 C C . PHE A 1 120 ? 3.612 -3.760 -15.151 1.00 92.75 120 PHE A C 1
ATOM 945 O O . PHE A 1 120 ? 4.152 -3.759 -16.260 1.00 92.75 120 PHE A O 1
ATOM 952 N N . ALA A 1 121 ? 3.100 -2.658 -14.602 1.00 92.81 121 ALA A N 1
ATOM 953 C CA . ALA A 1 121 ? 3.135 -1.357 -15.259 1.00 92.81 121 ALA A CA 1
ATOM 954 C C . ALA A 1 121 ? 4.575 -0.788 -15.321 1.00 92.81 121 ALA A C 1
ATOM 956 O O . ALA A 1 121 ? 5.413 -1.107 -14.470 1.00 92.81 121 ALA A O 1
ATOM 957 N N . PRO A 1 122 ? 4.896 0.119 -16.266 1.00 94.31 122 PRO A N 1
ATOM 958 C CA . PRO A 1 122 ? 6.271 0.598 -16.470 1.00 94.31 122 PRO A CA 1
ATOM 959 C C . PRO A 1 122 ? 6.867 1.305 -15.241 1.00 94.31 122 PRO A C 1
ATOM 961 O O . PRO A 1 122 ? 8.053 1.169 -14.944 1.00 94.31 122 PRO A O 1
ATOM 964 N N . TYR A 1 123 ? 6.051 2.022 -14.461 1.00 94.94 123 TYR A N 1
ATOM 965 C CA . TYR A 1 123 ? 6.521 2.653 -13.224 1.00 94.94 123 TYR A CA 1
ATOM 966 C C . TYR A 1 123 ? 6.801 1.635 -12.107 1.00 94.94 123 TYR A C 1
ATOM 968 O O . TYR A 1 123 ? 7.632 1.898 -11.240 1.00 94.94 123 TYR A O 1
ATOM 976 N N . GLU A 1 124 ? 6.134 0.481 -12.120 1.00 92.75 124 GLU A N 1
ATOM 977 C CA . GLU A 1 124 ? 6.341 -0.603 -11.155 1.00 92.75 124 GLU A CA 1
ATOM 978 C C . GLU A 1 124 ? 7.647 -1.339 -11.458 1.00 92.75 124 GLU A C 1
ATOM 980 O O . GLU A 1 124 ? 8.420 -1.598 -10.535 1.00 92.75 124 GLU A O 1
ATOM 985 N N . LYS A 1 125 ? 7.952 -1.550 -12.747 1.00 93.62 125 LYS A N 1
ATOM 986 C CA . LYS A 1 125 ? 9.245 -2.077 -13.214 1.00 93.62 125 LYS A CA 1
ATOM 987 C C . LYS A 1 125 ? 10.411 -1.199 -12.742 1.00 93.62 125 LYS A C 1
ATOM 989 O O . LYS A 1 125 ? 11.308 -1.682 -12.049 1.00 93.62 125 LYS A O 1
ATOM 994 N N . ARG A 1 126 ? 10.310 0.121 -12.937 1.00 94.94 126 ARG A N 1
ATOM 995 C CA . ARG A 1 126 ? 11.313 1.083 -12.442 1.00 94.94 126 ARG A CA 1
ATOM 996 C C . ARG A 1 126 ? 11.491 1.042 -10.920 1.00 94.94 126 ARG A C 1
ATOM 998 O O . ARG A 1 126 ? 12.595 1.218 -10.411 1.00 94.94 126 ARG A O 1
ATOM 1005 N N . ILE A 1 127 ? 10.410 0.821 -10.164 1.00 95.44 127 ILE A N 1
ATOM 1006 C CA . ILE A 1 127 ? 10.496 0.650 -8.706 1.00 95.44 127 ILE A CA 1
ATOM 1007 C C . ILE A 1 127 ? 11.253 -0.640 -8.375 1.00 95.44 127 ILE A C 1
ATOM 1009 O O . ILE A 1 127 ? 12.138 -0.600 -7.527 1.00 95.44 127 ILE A O 1
ATOM 1013 N N . THR A 1 128 ? 10.967 -1.759 -9.047 1.00 94.38 128 THR A N 1
ATOM 1014 C CA . THR A 1 128 ? 11.698 -3.015 -8.802 1.00 94.38 128 THR A CA 1
ATOM 1015 C C . THR A 1 128 ? 13.176 -2.927 -9.141 1.00 94.38 128 THR A C 1
ATOM 1017 O O . THR A 1 128 ? 13.982 -3.468 -8.395 1.00 94.38 128 THR A O 1
ATOM 1020 N N . GLU A 1 129 ? 13.552 -2.216 -10.200 1.00 94.44 129 GLU A N 1
ATOM 1021 C CA . GLU A 1 129 ? 14.956 -1.969 -10.550 1.00 94.44 129 GLU A CA 1
ATOM 1022 C C . GLU A 1 129 ? 15.681 -1.215 -9.432 1.00 94.44 129 GLU A C 1
ATOM 1024 O O . GLU A 1 129 ? 16.722 -1.655 -8.949 1.00 94.44 129 GLU A O 1
ATOM 1029 N N . LEU A 1 130 ? 15.087 -0.125 -8.934 1.00 94.94 130 LEU A N 1
ATOM 1030 C CA . LEU A 1 130 ? 15.666 0.645 -7.830 1.00 94.94 130 LEU A CA 1
ATOM 1031 C C . LEU A 1 130 ? 15.756 -0.163 -6.529 1.00 94.94 130 LEU A C 1
ATOM 1033 O O . LEU A 1 130 ? 16.709 0.018 -5.771 1.00 94.94 130 LEU A O 1
ATOM 1037 N N . LEU A 1 131 ? 14.789 -1.051 -6.278 1.00 93.81 131 LEU A N 1
ATOM 1038 C CA . LEU A 1 131 ? 14.794 -1.949 -5.121 1.00 93.81 131 LEU A CA 1
ATOM 1039 C C . LEU A 1 131 ? 15.832 -3.072 -5.249 1.00 93.81 131 LEU A C 1
ATOM 1041 O O . LEU A 1 131 ? 16.391 -3.480 -4.237 1.00 93.81 131 LEU A O 1
ATOM 1045 N N . LYS A 1 132 ? 16.142 -3.546 -6.463 1.00 92.81 132 LYS A N 1
ATOM 1046 C CA . LYS A 1 132 ? 17.227 -4.518 -6.694 1.00 92.81 132 LYS A CA 1
ATOM 1047 C C . LYS A 1 132 ? 18.598 -3.930 -6.355 1.00 92.81 132 LYS A C 1
ATOM 1049 O O . LYS A 1 132 ? 19.412 -4.625 -5.765 1.00 92.81 132 LYS A O 1
ATOM 1054 N N . VAL A 1 133 ? 18.811 -2.651 -6.674 1.00 93.56 133 VAL A N 1
ATOM 1055 C CA . VAL A 1 133 ? 20.048 -1.904 -6.367 1.00 93.56 133 VAL A CA 1
ATOM 1056 C C . VAL A 1 133 ? 20.105 -1.449 -4.892 1.00 93.56 133 VAL A C 1
ATOM 1058 O O . VAL A 1 133 ? 21.117 -0.924 -4.448 1.00 93.56 133 VAL A O 1
ATOM 1061 N N . GLY A 1 134 ? 19.026 -1.605 -4.114 1.00 92.06 134 GLY A N 1
ATOM 1062 C CA . GLY A 1 134 ? 18.970 -1.179 -2.705 1.00 92.06 134 GLY A CA 1
ATOM 1063 C C . GLY A 1 134 ? 18.712 0.322 -2.490 1.00 92.06 134 GLY A C 1
ATOM 1064 O O . GLY A 1 134 ? 18.867 0.838 -1.387 1.00 92.06 134 GLY A O 1
ATOM 1065 N N . LYS A 1 135 ? 18.283 1.068 -3.521 1.00 94.38 135 LYS A N 1
ATOM 1066 C CA . LYS A 1 135 ? 18.027 2.523 -3.441 1.00 94.38 135 LYS A CA 1
ATOM 1067 C C . LYS A 1 135 ? 16.585 2.837 -3.009 1.00 94.38 135 LYS A C 1
ATOM 1069 O O . LYS A 1 135 ? 15.838 3.515 -3.724 1.00 94.38 135 LYS A O 1
ATOM 1074 N N . ASP A 1 136 ? 16.200 2.425 -1.801 1.00 92.75 136 ASP A N 1
ATOM 1075 C CA . ASP A 1 136 ? 14.827 2.546 -1.273 1.00 92.75 136 ASP A CA 1
ATOM 1076 C C . ASP A 1 136 ? 14.284 3.982 -1.225 1.00 92.75 136 ASP A C 1
ATOM 1078 O O . ASP A 1 136 ? 13.119 4.237 -1.553 1.00 92.75 136 ASP A O 1
ATOM 1082 N N . LYS A 1 137 ? 15.126 4.953 -0.846 1.00 94.81 137 LYS A N 1
ATOM 1083 C CA . LYS A 1 137 ? 14.742 6.376 -0.780 1.00 94.81 137 LYS A CA 1
ATOM 1084 C C . LYS A 1 137 ? 14.412 6.932 -2.170 1.00 94.81 137 LYS A C 1
ATOM 1086 O O . LYS A 1 137 ? 13.469 7.712 -2.317 1.00 94.81 137 LYS A O 1
ATOM 1091 N N . ARG A 1 138 ? 15.149 6.500 -3.204 1.00 94.56 138 ARG A N 1
ATOM 1092 C CA . ARG A 1 138 ? 14.882 6.883 -4.602 1.00 94.56 138 ARG A CA 1
ATOM 1093 C C . ARG A 1 138 ? 13.620 6.194 -5.124 1.00 94.56 138 ARG A C 1
ATOM 1095 O O . ARG A 1 138 ? 12.778 6.873 -5.710 1.00 94.56 138 ARG A O 1
ATOM 1102 N N . ALA A 1 139 ? 13.432 4.904 -4.834 1.00 95.69 139 ALA A N 1
ATOM 1103 C CA . ALA A 1 139 ? 12.215 4.166 -5.184 1.00 95.69 139 ALA A CA 1
ATOM 1104 C C . ALA A 1 139 ? 10.956 4.823 -4.590 1.00 95.69 139 ALA A C 1
ATOM 1106 O O . ALA A 1 139 ? 9.961 5.037 -5.284 1.00 95.69 139 ALA A O 1
ATOM 1107 N N . LEU A 1 140 ? 11.026 5.241 -3.323 1.00 96.06 140 LEU A N 1
ATOM 1108 C CA . LEU A 1 140 ? 9.940 5.942 -2.644 1.00 96.06 140 LEU A CA 1
ATOM 1109 C C . LEU A 1 140 ? 9.649 7.316 -3.265 1.00 96.06 140 LEU A C 1
ATOM 1111 O O . LEU A 1 140 ? 8.482 7.693 -3.381 1.00 96.06 140 LEU A O 1
ATOM 1115 N N . LYS A 1 141 ? 10.675 8.051 -3.714 1.00 96.06 141 LYS A N 1
ATOM 1116 C CA . LYS A 1 141 ? 10.498 9.337 -4.410 1.00 96.06 141 LYS A CA 1
ATOM 1117 C C . LYS A 1 141 ? 9.778 9.153 -5.751 1.00 96.06 141 LYS A C 1
ATOM 1119 O O . LYS A 1 141 ? 8.840 9.896 -6.040 1.00 96.06 141 LYS A O 1
ATOM 1124 N N . VAL A 1 142 ? 10.147 8.128 -6.524 1.00 94.88 142 VAL A N 1
ATOM 1125 C CA . VAL A 1 142 ? 9.467 7.768 -7.782 1.00 94.88 142 VAL A CA 1
ATOM 1126 C C . VAL A 1 142 ? 8.014 7.363 -7.520 1.00 94.88 142 VAL A C 1
ATOM 1128 O O . VAL A 1 142 ? 7.106 7.892 -8.160 1.00 94.88 142 VAL A O 1
ATOM 1131 N N . ALA A 1 143 ? 7.774 6.493 -6.536 1.00 95.94 143 ALA A N 1
ATOM 1132 C CA . ALA A 1 143 ? 6.431 6.047 -6.177 1.00 95.94 143 ALA A CA 1
ATOM 1133 C C . ALA A 1 143 ? 5.544 7.199 -5.677 1.00 95.94 143 ALA A C 1
ATOM 1135 O O . ALA A 1 143 ? 4.380 7.282 -6.062 1.00 95.94 143 ALA A O 1
ATOM 1136 N N . LYS A 1 144 ? 6.080 8.128 -4.872 1.00 96.81 144 LYS A N 1
ATOM 1137 C CA . LYS A 1 144 ? 5.350 9.324 -4.417 1.00 96.81 1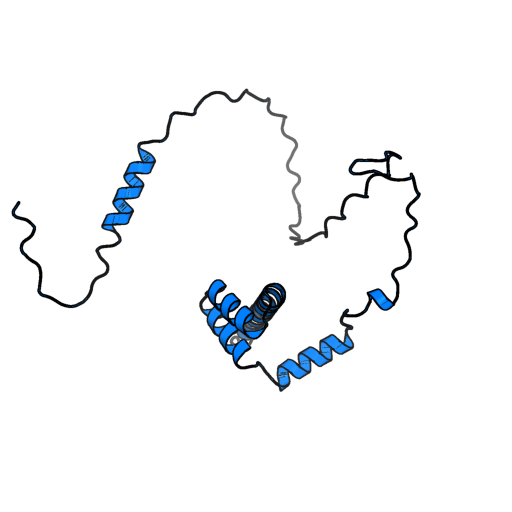44 LYS A CA 1
ATOM 1138 C C . LYS A 1 144 ? 5.005 10.245 -5.587 1.00 96.81 144 LYS A C 1
ATOM 1140 O O . LYS A 1 144 ? 3.874 10.704 -5.659 1.00 96.81 144 LYS A O 1
ATOM 1145 N N . ARG A 1 145 ? 5.926 10.461 -6.533 1.00 96.12 145 ARG A N 1
ATOM 1146 C CA . ARG A 1 145 ? 5.663 11.273 -7.734 1.00 96.12 145 ARG A CA 1
ATOM 1147 C C . ARG A 1 145 ? 4.596 10.654 -8.647 1.00 96.12 145 ARG A C 1
ATOM 1149 O O . ARG A 1 145 ? 3.919 11.391 -9.347 1.00 96.12 145 ARG A O 1
ATOM 1156 N N . LYS A 1 146 ? 4.427 9.327 -8.636 1.00 95.12 146 LYS A N 1
ATOM 1157 C CA . LYS A 1 146 ? 3.408 8.625 -9.439 1.00 95.12 146 LYS A CA 1
ATOM 1158 C C . LYS A 1 146 ? 2.059 8.450 -8.728 1.00 95.12 146 LYS A C 1
ATOM 1160 O O . LYS A 1 146 ? 1.028 8.565 -9.372 1.00 95.12 146 LYS A O 1
ATOM 1165 N N . LEU A 1 147 ? 2.048 8.176 -7.420 1.00 93.88 147 LEU A N 1
ATOM 1166 C CA . LEU A 1 147 ? 0.830 7.886 -6.637 1.00 93.88 147 LEU A CA 1
ATOM 1167 C C . LEU A 1 147 ? 0.334 9.074 -5.788 1.00 93.88 147 LEU A C 1
ATOM 1169 O O . LEU A 1 147 ? -0.700 8.971 -5.119 1.00 93.88 147 LEU A O 1
ATOM 1173 N N . GLY A 1 148 ? 1.101 10.165 -5.740 1.00 95.62 148 GLY A N 1
ATOM 1174 C CA . GLY A 1 148 ? 0.829 11.402 -5.004 1.00 95.62 148 GLY A CA 1
ATOM 1175 C C . GLY A 1 148 ? 1.197 11.338 -3.519 1.00 95.62 148 GLY A C 1
ATOM 1176 O O . GLY A 1 148 ? 2.036 12.095 -3.030 1.00 95.62 148 GLY A O 1
ATOM 1177 N N . THR A 1 149 ? 0.591 10.414 -2.769 1.00 96.94 149 THR A N 1
ATOM 1178 C CA . THR A 1 149 ? 0.718 10.393 -1.299 1.00 96.94 149 THR A CA 1
ATOM 1179 C C . THR A 1 149 ? 1.810 9.454 -0.791 1.00 96.94 149 THR A C 1
ATOM 1181 O O . THR A 1 149 ? 2.064 8.377 -1.334 1.00 96.94 149 THR A O 1
ATOM 1184 N N . HIS A 1 150 ? 2.419 9.820 0.340 1.00 95.50 150 HIS A N 1
ATOM 1185 C CA . HIS A 1 150 ? 3.473 9.021 0.968 1.00 95.50 150 HIS A CA 1
ATOM 1186 C C . HIS A 1 150 ? 2.969 7.668 1.502 1.00 95.50 150 HIS A C 1
ATOM 1188 O O . HIS A 1 150 ? 3.668 6.662 1.393 1.00 95.50 150 HIS A O 1
ATOM 1194 N N . LYS A 1 151 ? 1.734 7.612 2.029 1.00 96.25 151 LYS A N 1
ATOM 1195 C CA . LYS A 1 151 ? 1.113 6.363 2.510 1.00 96.25 151 LYS A CA 1
ATOM 1196 C C . LYS A 1 151 ? 0.923 5.355 1.368 1.00 96.25 151 LYS A C 1
ATOM 1198 O O . LYS A 1 151 ? 1.275 4.187 1.523 1.00 96.25 151 LYS A O 1
ATOM 1203 N N . ARG A 1 152 ? 0.428 5.809 0.207 1.00 95.75 152 ARG A N 1
ATOM 1204 C CA . ARG A 1 1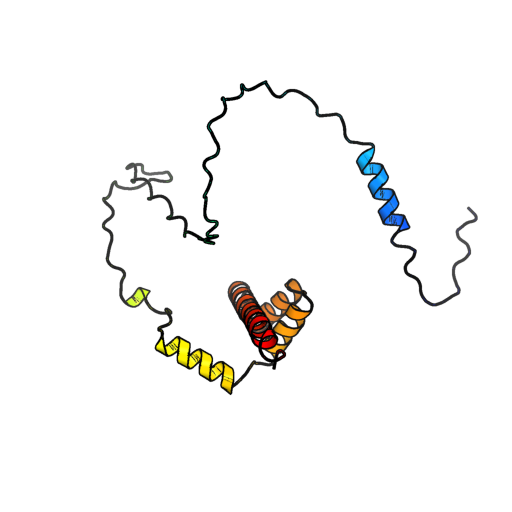52 ? 0.279 4.962 -0.992 1.00 95.75 152 ARG A CA 1
ATOM 1205 C C . ARG A 1 152 ? 1.637 4.523 -1.542 1.00 95.75 152 ARG A C 1
ATOM 1207 O O . ARG A 1 152 ? 1.800 3.350 -1.855 1.00 95.75 152 ARG A O 1
ATOM 1214 N N . ALA A 1 153 ? 2.617 5.426 -1.585 1.00 96.19 153 ALA A N 1
ATOM 1215 C CA . ALA A 1 153 ? 3.976 5.110 -2.023 1.00 96.19 153 ALA A CA 1
ATOM 1216 C C . ALA A 1 153 ? 4.641 4.029 -1.156 1.00 96.19 153 ALA A C 1
ATOM 1218 O O . ALA A 1 153 ? 5.180 3.067 -1.697 1.00 96.19 153 ALA A O 1
ATOM 1219 N N . LYS A 1 154 ? 4.544 4.139 0.178 1.00 96.44 154 LYS A N 1
ATOM 1220 C CA . LYS A 1 154 ? 5.027 3.105 1.106 1.00 96.44 154 LYS A CA 1
ATOM 1221 C C . LYS A 1 154 ? 4.355 1.764 0.837 1.00 96.44 154 LYS A C 1
ATOM 1223 O O . LYS A 1 154 ? 5.052 0.779 0.641 1.00 96.44 154 LYS A O 1
ATOM 1228 N N . LYS A 1 155 ? 3.021 1.742 0.732 1.00 95.62 155 LYS A N 1
ATOM 1229 C CA . LYS A 1 155 ? 2.276 0.517 0.409 1.00 95.62 155 LYS A CA 1
ATOM 1230 C C . LYS A 1 155 ? 2.775 -0.117 -0.893 1.00 95.62 155 LYS A C 1
ATOM 1232 O O . LYS A 1 155 ? 3.021 -1.317 -0.926 1.00 95.62 155 LYS A O 1
ATOM 1237 N N . LYS A 1 156 ? 2.982 0.686 -1.941 1.00 95.06 156 LYS A N 1
ATOM 1238 C CA . LYS A 1 156 ? 3.448 0.182 -3.235 1.00 95.06 156 LYS A CA 1
ATOM 1239 C C . LYS A 1 156 ? 4.886 -0.331 -3.190 1.00 95.06 156 LYS A C 1
ATOM 1241 O O . LYS A 1 156 ? 5.183 -1.346 -3.805 1.00 95.06 156 LYS A O 1
ATOM 1246 N N . ARG A 1 157 ? 5.763 0.320 -2.425 1.00 94.06 157 ARG A N 1
ATOM 1247 C CA . ARG A 1 157 ? 7.127 -0.165 -2.183 1.00 94.06 157 ARG A CA 1
ATOM 1248 C C . ARG A 1 157 ? 7.123 -1.533 -1.496 1.00 94.06 157 ARG A C 1
ATOM 1250 O O . ARG A 1 157 ? 7.830 -2.422 -1.951 1.00 94.06 157 ARG A O 1
ATOM 1257 N N . GLU A 1 158 ? 6.311 -1.710 -0.452 1.00 94.25 158 GLU A N 1
ATOM 1258 C CA . GLU A 1 158 ? 6.181 -3.007 0.232 1.00 94.25 158 GLU A CA 1
ATOM 1259 C C . GLU A 1 158 ? 5.614 -4.085 -0.706 1.00 94.25 158 GLU A C 1
ATOM 1261 O O . GLU A 1 158 ? 6.107 -5.209 -0.722 1.00 94.25 158 GLU A O 1
ATOM 1266 N N . GLU A 1 159 ? 4.632 -3.745 -1.549 1.00 93.62 159 GLU A N 1
ATOM 1267 C CA . GLU A 1 159 ? 4.125 -4.656 -2.585 1.00 93.62 159 GLU A CA 1
ATOM 1268 C C . GLU A 1 159 ? 5.240 -5.105 -3.546 1.00 93.62 159 GLU A C 1
ATOM 1270 O O . GLU A 1 159 ? 5.397 -6.306 -3.760 1.00 93.62 159 GLU A O 1
ATOM 1275 N N . MET A 1 160 ? 6.054 -4.179 -4.072 1.00 94.69 160 MET A N 1
ATOM 1276 C CA . MET A 1 160 ? 7.155 -4.528 -4.983 1.00 94.69 160 MET A CA 1
ATOM 1277 C C . MET A 1 160 ? 8.293 -5.283 -4.276 1.00 94.69 160 MET A C 1
ATOM 1279 O O . MET A 1 160 ? 8.894 -6.177 -4.868 1.00 94.69 160 MET A O 1
ATOM 1283 N N . SER A 1 161 ? 8.569 -4.983 -3.002 1.00 93.38 161 SER A N 1
ATOM 1284 C CA . SER A 1 161 ? 9.530 -5.749 -2.194 1.00 93.38 161 SER A CA 1
ATOM 1285 C C . SER A 1 161 ? 9.063 -7.195 -2.003 1.00 93.38 161 SER A C 1
ATOM 1287 O O . SER A 1 161 ? 9.843 -8.131 -2.172 1.00 93.38 161 SER A O 1
ATOM 1289 N N . ASN A 1 162 ? 7.770 -7.399 -1.740 1.00 93.19 162 ASN A N 1
ATOM 1290 C CA . ASN A 1 162 ? 7.185 -8.733 -1.616 1.00 93.19 162 ASN A CA 1
ATOM 1291 C C . ASN A 1 162 ? 7.246 -9.523 -2.928 1.00 93.19 162 ASN A C 1
ATOM 1293 O O . ASN A 1 162 ? 7.495 -10.725 -2.894 1.00 93.19 162 ASN A O 1
ATOM 1297 N N . VAL A 1 163 ? 7.066 -8.865 -4.078 1.00 91.50 163 VAL A N 1
ATOM 1298 C CA . VAL A 1 163 ? 7.263 -9.497 -5.394 1.00 91.50 163 VAL A CA 1
ATOM 1299 C C . VAL A 1 163 ? 8.700 -9.995 -5.539 1.00 91.50 163 VAL A C 1
ATOM 1301 O O . VAL A 1 163 ? 8.900 -11.162 -5.856 1.00 91.50 163 VAL A O 1
ATOM 1304 N N . LEU A 1 164 ? 9.701 -9.162 -5.234 1.00 90.62 164 LEU A N 1
ATOM 1305 C CA . LEU A 1 164 ? 11.109 -9.572 -5.311 1.00 90.62 164 LEU A CA 1
ATOM 1306 C C . LEU A 1 164 ? 11.425 -10.741 -4.371 1.00 90.62 164 LEU A C 1
ATOM 1308 O O . LEU A 1 164 ? 12.152 -11.652 -4.757 1.00 90.62 164 LEU A O 1
ATOM 1312 N N . ARG A 1 165 ? 10.858 -10.746 -3.158 1.00 90.94 165 ARG A N 1
ATOM 1313 C CA . ARG A 1 165 ? 11.002 -11.865 -2.212 1.00 90.94 165 ARG A CA 1
ATOM 1314 C C . ARG A 1 165 ? 10.421 -13.162 -2.781 1.00 90.94 165 ARG A C 1
ATOM 1316 O O . ARG A 1 165 ? 11.102 -14.179 -2.734 1.00 90.94 165 ARG A O 1
ATOM 1323 N N . LYS A 1 166 ? 9.225 -13.109 -3.380 1.00 89.69 166 LYS A N 1
ATOM 1324 C CA . LYS A 1 166 ? 8.590 -14.265 -4.040 1.00 89.69 166 LYS A CA 1
ATOM 1325 C C . LYS A 1 166 ? 9.393 -14.775 -5.237 1.00 89.69 166 LYS A C 1
ATOM 1327 O O . LYS A 1 166 ? 9.555 -15.979 -5.394 1.00 89.69 166 LYS A O 1
ATOM 1332 N N . MET A 1 167 ? 9.924 -13.868 -6.059 1.00 88.06 167 MET A N 1
ATOM 1333 C CA . MET A 1 167 ? 10.765 -14.240 -7.202 1.00 88.06 167 MET A CA 1
ATOM 1334 C C . MET A 1 167 ? 12.066 -14.910 -6.749 1.00 88.06 167 MET A C 1
ATOM 1336 O O . MET A 1 167 ? 12.482 -15.893 -7.349 1.00 88.06 167 MET A O 1
ATOM 1340 N N . ARG A 1 168 ? 12.687 -14.420 -5.666 1.00 88.12 168 ARG A N 1
ATOM 1341 C CA . ARG A 1 168 ? 13.892 -15.038 -5.088 1.00 88.12 168 ARG A CA 1
ATOM 1342 C C . ARG A 1 168 ? 13.614 -16.427 -4.514 1.00 88.12 168 ARG A C 1
ATOM 1344 O O . ARG A 1 168 ? 14.432 -17.316 -4.708 1.00 88.12 168 ARG A O 1
ATOM 1351 N N . SER A 1 169 ? 12.480 -16.625 -3.838 1.00 85.31 169 SER A N 1
ATOM 1352 C CA . SER A 1 169 ? 12.112 -17.944 -3.307 1.00 85.31 169 SER A CA 1
ATOM 1353 C C . SER A 1 169 ? 11.709 -18.940 -4.400 1.00 85.31 169 SER A C 1
ATOM 1355 O O . SER A 1 169 ? 11.991 -20.121 -4.259 1.00 85.31 169 SER A O 1
ATOM 1357 N N . GLY A 1 170 ? 11.064 -18.481 -5.479 1.00 75.88 170 GLY A N 1
ATOM 1358 C CA . GLY A 1 170 ? 10.658 -19.342 -6.598 1.00 75.88 170 GLY A CA 1
ATOM 1359 C C . GLY A 1 170 ? 11.818 -19.718 -7.524 1.00 75.88 170 GLY A C 1
ATOM 1360 O O . GLY A 1 170 ? 11.994 -20.886 -7.849 1.00 75.88 170 GLY A O 1
ATOM 1361 N N . GLY A 1 171 ? 12.672 -18.753 -7.879 1.00 63.31 171 GLY A N 1
ATOM 1362 C CA . GLY A 1 171 ? 13.771 -18.966 -8.832 1.00 63.31 171 GLY A CA 1
ATOM 1363 C C . GLY A 1 171 ? 14.930 -19.830 -8.316 1.00 63.31 171 GLY A C 1
ATOM 1364 O O . GLY A 1 171 ? 15.779 -20.240 -9.102 1.00 63.31 171 GLY A O 1
ATOM 1365 N N . GLY A 1 172 ? 14.986 -20.119 -7.010 1.00 58.72 172 GLY A N 1
ATOM 1366 C CA . GLY A 1 172 ? 15.951 -21.066 -6.438 1.00 58.72 172 GLY A CA 1
ATOM 1367 C C . GLY A 1 172 ? 15.575 -22.540 -6.639 1.00 58.72 172 GLY A C 1
ATOM 1368 O O . GLY A 1 172 ? 16.443 -23.399 -6.511 1.00 58.72 172 GLY A O 1
ATOM 1369 N N . GLY A 1 173 ? 14.306 -22.839 -6.952 1.00 56.38 173 GLY A N 1
ATOM 1370 C CA . GLY A 1 173 ? 13.802 -24.209 -7.119 1.00 56.38 173 GLY A CA 1
ATOM 1371 C C . GLY A 1 173 ? 13.915 -24.764 -8.542 1.00 56.38 173 GLY A C 1
ATOM 1372 O O . GLY A 1 173 ? 14.046 -25.970 -8.711 1.00 56.38 173 GLY A O 1
ATOM 1373 N N . GLU A 1 174 ? 13.913 -23.903 -9.562 1.00 56.25 174 GLU A N 1
ATOM 1374 C CA . GLU A 1 174 ? 13.939 -24.325 -10.974 1.00 56.25 174 GLU A CA 1
ATOM 1375 C C . GLU A 1 174 ? 15.343 -24.694 -11.483 1.00 56.25 174 GLU A C 1
ATOM 1377 O O . GLU A 1 174 ? 15.463 -25.399 -12.475 1.00 56.25 174 GLU A O 1
ATOM 1382 N N . LYS A 1 175 ? 16.417 -24.283 -10.792 1.00 54.19 175 LYS A N 1
ATOM 1383 C CA . LYS A 1 175 ? 17.812 -24.564 -11.197 1.00 54.19 175 LYS A CA 1
ATOM 1384 C C . LYS A 1 175 ? 18.386 -25.891 -10.667 1.00 54.19 175 LYS A C 1
ATOM 1386 O O . LYS A 1 175 ? 19.593 -26.089 -10.739 1.00 54.19 175 LYS A O 1
ATOM 1391 N N . LYS A 1 176 ? 17.563 -26.759 -10.065 1.00 50.34 176 LYS A N 1
ATOM 1392 C CA . LYS A 1 176 ? 18.005 -27.991 -9.378 1.00 50.34 176 LYS A CA 1
ATOM 1393 C C . LYS A 1 176 ? 17.499 -29.293 -10.020 1.00 50.34 176 LYS A C 1
ATOM 1395 O O . LYS A 1 176 ? 17.403 -30.307 -9.331 1.00 50.34 176 LYS A O 1
ATOM 1400 N N . LYS A 1 177 ? 17.171 -29.263 -11.309 1.00 40.53 177 LYS A N 1
ATOM 1401 C CA . LYS A 1 177 ? 16.898 -30.450 -12.123 1.00 40.53 177 LYS A CA 1
ATOM 1402 C C . LYS A 1 177 ? 17.787 -30.450 -13.350 1.00 40.53 177 LYS A C 1
ATOM 1404 O O . LYS A 1 177 ? 18.017 -29.338 -13.872 1.00 40.53 177 LYS A O 1
#

Secondary structure (DSSP, 8-state):
--SS------------SSHHHHTTTHHHHTTS-----------PPPP--PPPP--------------PPPPPPP-S-SSSTT-S-------PPPPGGGGTTPPPHHHHHHHHHHHHHH---HHHHHHHHHHHTT-HHHHHHHHHHHHSSHHHHHHHHHHHHHHHHHHHHHHTTTT--

Radius of gyration: 30.51 Å; Cα contacts (8 Å, |Δi|>4): 66; chains: 1; bounding box: 78×63×63 Å

Sequence (177 aa):
MQKAFNIMNLSADDDTTVEIVENNLDNIVHQLTPILVVGYKKKHKPKTLALLPNRPQIFADQRVRKAMAPKQPNTGIFVGLNKGHVVTKKELAPRPSDRKGKTSKRIHLVRNLIREVAGFAPYEKRITELLKVGKDKRALKVAKRKLGTHKRAKKKREEMSNVLRKMRSGGGGEKKK

Mean predicted aligned error: 19.51 Å

Foldseek 3Di:
DPPPPDDDDDDDDDDDPPVVVVVVVVVVVVVPDDDPDDDDDDDDDDDDDDDDPDDDDPPPPPPPVPPDPPQPFQPCDCDDDSHDDGDDDDDDDDDPVVCPPDDDPVNVVVVVVCCVVVPDDPLLVVLLVCVVVVNNVVSLVSLCVVVVDSVRSVVSSVVSVVVVVVCVVVVVPVVPD

pLDDT: mean 71.84, std 22.76, range [33.91, 96.94]

Nearest PDB structures (foldseek):
  8jiv-assembly1_Ci  TM=9.611E-01  e=7.148E-12  Triticum aestivum
  8oh6-assembly2_CD  TM=9.633E-01  e=1.325E-07  Candida albicans
  8aaf-assembly1_V  TM=9.620E-01  e=2.756E-07  Saccharomyces cerevisiae
  8rxx-assembly1_Li  TM=8.545E-01  e=1.325E-07  Leishmania major strain Friedlin
  8cdl-assembly1_U  TM=9.574E-01  e=6.478E-07  Saccharomyces cerevisiae

InterPro domains:
  IPR000509 Large ribosomal subunit protein eL36 [PF01158] (75-168)
  IPR000509 Large ribosomal subunit protein eL36 [PS01190] (122-132)
  IPR000509 Large ribosomal subunit protein eL36 [PTHR10114] (52-173)
  IPR038097 Large ribosomal subunit protein eL36 domain superfamily [G3DSA:1.10.10.1760] (64-172)